Protein AF-A0A2J7QFL9-F1 (afdb_monomer_lite)

Organism: NCBI:txid105785

Radius of gyration: 24.28 Å; chains: 1; bounding box: 60×47×78 Å

InterPro domains:
  IPR052431 SKI2 subfamily ATP-dependent RNA helicases [PTHR44533] (1-251)
  IPR059032 DDX60-like, winged helix domain [PF26076] (1-31)

Foldseek 3Di:
DVLVVVLVQVLCVVLVQADPVRDGDDCVVQCVVCVVQFPLSSLVSLCVVVCVLVVLQDADPVRHGDPVSVLLVLLSCCLRRVFAFDDPVLVVDDDDQFPFWRDAHDPSSVVSLVVVQVVLLVSVLVSLVVLLVVCVVVLPDLQADPPPRDGHDDPDDDDQDPDDDDDPSNVCVVPDDDASFFRPVLVVVVDHSPCQDDPVCHFDGTRPVSDDDSVPRRHRDNPGIGTCLSSRCVVPVDPVCCVPSNVDDDD

pLDDT: mean 80.66, std 9.88, range [53.84, 95.0]

Sequence (251 aa):
MKHFFAFSIQLLMLQGLLDDEGKPQHLAGIITHLHYHEPGNLAFVYLLRSGALRELCTPEKDGTISKATQMNLVLVLSYLFAPLVLHRRAHNVKYNNSKVVLPPLPPKIKKVLEMYNEEVMCIYDIYFKCVAEGIANNLGEDVTLPMSGVRIMPREAFVASTEGPMSLERHLVEGCEPKVICSAFAALSGHSDRGLYSHYNMISNIRHQVFTDVKVVPIVELNKTYNGYAWDFYNHGIVAAIMNDNGLKQG

Structure (mmCIF, N/CA/C/O backbone):
data_AF-A0A2J7QFL9-F1
#
_entry.id   AF-A0A2J7QFL9-F1
#
loop_
_atom_site.group_PDB
_atom_site.id
_atom_site.type_symbol
_atom_site.label_atom_id
_atom_site.label_alt_id
_atom_site.label_comp_id
_atom_site.label_asym_id
_atom_site.label_entity_id
_atom_site.label_seq_id
_atom_site.pdbx_PDB_ins_code
_atom_site.Cartn_x
_atom_site.Cartn_y
_atom_site.Cartn_z
_atom_site.occupancy
_atom_site.B_iso_or_equiv
_atom_site.auth_seq_id
_atom_site.auth_comp_id
_atom_site.auth_asym_id
_atom_site.auth_atom_id
_atom_site.pdbx_PDB_model_num
ATOM 1 N N . MET A 1 1 ? 5.681 -12.140 -16.232 1.00 55.88 1 MET A N 1
ATOM 2 C CA . MET A 1 1 ? 5.763 -13.248 -15.248 1.00 55.88 1 MET A CA 1
ATOM 3 C C . MET A 1 1 ? 7.118 -13.296 -14.541 1.00 55.88 1 MET A C 1
ATOM 5 O O . MET A 1 1 ? 7.134 -13.013 -13.355 1.00 55.88 1 MET A O 1
ATOM 9 N N . LYS A 1 2 ? 8.247 -13.572 -15.224 1.00 67.44 2 LYS A N 1
ATOM 10 C CA . LYS A 1 2 ? 9.575 -13.701 -14.570 1.00 67.44 2 LYS A CA 1
ATOM 11 C C . LYS A 1 2 ? 9.996 -12.474 -13.751 1.00 67.44 2 LYS A C 1
ATOM 13 O O . LYS A 1 2 ? 10.406 -12.621 -12.609 1.00 67.44 2 LYS A O 1
ATOM 18 N N . HIS A 1 3 ? 9.846 -11.274 -14.310 1.00 71.38 3 HIS A N 1
ATOM 19 C CA . HIS A 1 3 ? 10.230 -10.058 -13.599 1.00 71.38 3 HIS A CA 1
ATOM 20 C C . HIS A 1 3 ? 9.330 -9.798 -12.380 1.00 71.38 3 HIS A C 1
ATOM 22 O O . HIS A 1 3 ? 9.833 -9.431 -11.327 1.00 71.38 3 HIS A O 1
ATOM 28 N N . PHE A 1 4 ? 8.007 -9.974 -12.506 1.00 76.44 4 PHE A N 1
ATOM 29 C CA . PHE A 1 4 ? 7.078 -9.727 -11.395 1.00 76.44 4 PHE A CA 1
ATOM 30 C C . PHE A 1 4 ? 7.355 -10.671 -10.218 1.00 76.44 4 PHE A C 1
ATOM 32 O O . PHE A 1 4 ? 7.348 -10.251 -9.071 1.00 76.44 4 PHE A O 1
ATOM 39 N N . PHE A 1 5 ? 7.696 -11.927 -10.509 1.00 82.19 5 PHE A N 1
ATOM 40 C CA . PHE A 1 5 ? 8.135 -12.874 -9.489 1.00 82.19 5 PHE A CA 1
ATOM 41 C C . PHE A 1 5 ? 9.411 -12.411 -8.767 1.00 82.19 5 PHE A C 1
ATOM 43 O O . PHE A 1 5 ? 9.478 -12.489 -7.543 1.00 82.19 5 PHE A O 1
ATOM 50 N N . ALA A 1 6 ? 10.396 -11.878 -9.500 1.00 80.00 6 ALA A N 1
ATOM 51 C CA . ALA A 1 6 ? 11.600 -11.305 -8.896 1.00 80.00 6 ALA A CA 1
ATOM 52 C C . ALA A 1 6 ? 11.272 -10.105 -7.989 1.00 80.00 6 ALA A C 1
ATOM 54 O O . ALA A 1 6 ? 11.801 -10.022 -6.884 1.00 80.00 6 ALA A O 1
ATOM 55 N N . PHE A 1 7 ? 10.342 -9.237 -8.408 1.00 82.62 7 PHE A N 1
ATOM 56 C CA . PHE A 1 7 ? 9.817 -8.156 -7.567 1.00 82.62 7 PHE A CA 1
ATOM 57 C C . PHE A 1 7 ? 9.189 -8.694 -6.277 1.00 82.62 7 PHE A C 1
ATOM 59 O O . PHE A 1 7 ? 9.532 -8.228 -5.193 1.00 82.62 7 PHE A O 1
ATOM 66 N N . SER A 1 8 ? 8.311 -9.695 -6.374 1.00 85.94 8 SER A N 1
ATOM 67 C CA . SER A 1 8 ? 7.669 -10.289 -5.199 1.00 85.94 8 SER A CA 1
ATOM 68 C C . SER A 1 8 ? 8.693 -10.895 -4.237 1.00 85.94 8 SER A C 1
ATOM 70 O O . SER A 1 8 ? 8.598 -10.657 -3.037 1.00 85.94 8 SER A O 1
ATOM 72 N N . ILE A 1 9 ? 9.702 -11.621 -4.738 1.00 87.81 9 ILE A N 1
ATOM 73 C CA . ILE A 1 9 ? 10.784 -12.159 -3.895 1.00 87.81 9 ILE A CA 1
ATOM 74 C C . ILE A 1 9 ? 11.547 -11.026 -3.214 1.00 87.81 9 ILE A C 1
ATOM 76 O O . ILE A 1 9 ? 11.722 -11.056 -1.999 1.00 87.81 9 ILE A O 1
ATOM 80 N N . GLN A 1 10 ? 11.977 -10.019 -3.974 1.00 86.81 10 GLN A N 1
ATOM 81 C CA . GLN A 1 10 ? 12.774 -8.923 -3.434 1.00 86.81 10 GLN A CA 1
ATOM 82 C C . GLN A 1 10 ? 11.999 -8.121 -2.386 1.00 86.81 10 GLN A C 1
ATOM 84 O O . GLN A 1 10 ? 12.560 -7.758 -1.352 1.00 86.81 10 GLN A O 1
ATOM 89 N N . LEU A 1 11 ? 10.698 -7.908 -2.605 1.00 88.12 11 LEU A N 1
ATOM 90 C CA . LEU A 1 11 ? 9.815 -7.316 -1.610 1.00 88.12 11 LEU A CA 1
ATOM 91 C C . LEU A 1 11 ? 9.791 -8.164 -0.334 1.00 88.12 11 LEU A C 1
ATOM 93 O O . LEU A 1 11 ? 10.027 -7.637 0.748 1.00 88.12 11 LEU A O 1
ATOM 97 N N . LEU A 1 12 ? 9.554 -9.472 -0.443 1.00 90.00 12 LEU A N 1
ATOM 98 C CA . LEU A 1 12 ? 9.518 -10.362 0.718 1.00 90.00 12 LEU A CA 1
ATOM 99 C C . LEU A 1 12 ? 10.865 -10.402 1.466 1.00 90.00 12 LEU A C 1
ATOM 101 O O . LEU A 1 12 ? 10.874 -10.379 2.698 1.00 90.00 12 LEU A O 1
ATOM 105 N N . MET A 1 13 ? 11.995 -10.391 0.755 1.00 88.94 13 MET A N 1
ATOM 106 C CA . MET A 1 13 ? 13.336 -10.326 1.354 1.00 88.94 13 MET A CA 1
ATOM 107 C C . MET A 1 13 ? 13.572 -9.006 2.101 1.00 88.94 13 MET A C 1
ATOM 109 O O . MET A 1 13 ? 13.980 -9.016 3.259 1.00 88.94 13 MET A O 1
ATOM 113 N N . LEU A 1 14 ? 13.243 -7.857 1.499 1.00 85.12 14 LEU A N 1
ATOM 114 C CA . LEU A 1 14 ? 13.390 -6.539 2.141 1.00 85.12 14 LEU A CA 1
ATOM 115 C C . LEU A 1 14 ? 12.455 -6.364 3.346 1.00 85.12 14 LEU A C 1
ATOM 117 O O . LEU A 1 14 ? 12.779 -5.701 4.338 1.00 85.12 14 LEU A O 1
ATOM 121 N N . GLN A 1 15 ? 11.302 -7.025 3.306 1.00 85.38 15 GLN A N 1
ATOM 122 C CA . GLN A 1 15 ? 10.385 -7.122 4.436 1.00 85.38 15 GLN A CA 1
ATOM 123 C C . GLN A 1 15 ? 10.872 -8.109 5.521 1.00 85.38 15 GLN A C 1
ATOM 125 O O . GLN A 1 15 ? 10.275 -8.182 6.596 1.00 85.38 15 GLN A O 1
ATOM 130 N N . GLY A 1 16 ? 12.008 -8.789 5.318 1.00 86.50 16 GLY A N 1
ATOM 131 C CA . GLY A 1 16 ? 12.604 -9.731 6.273 1.00 86.50 16 GLY A CA 1
ATOM 132 C C . GLY A 1 16 ? 11.794 -11.018 6.426 1.00 86.50 16 GLY A C 1
ATOM 133 O O . GLY A 1 16 ? 11.795 -11.635 7.490 1.00 86.50 16 GLY A O 1
ATOM 134 N N . LEU A 1 17 ? 11.033 -11.374 5.391 1.00 89.94 17 LEU A N 1
ATOM 135 C CA . LEU A 1 17 ? 10.143 -12.535 5.364 1.00 89.94 17 LEU A CA 1
ATOM 136 C C . LEU A 1 17 ? 10.797 -13.736 4.698 1.00 89.94 17 LEU A C 1
ATOM 138 O O . LEU A 1 17 ? 10.410 -14.867 4.982 1.00 89.94 17 LEU A O 1
ATOM 142 N N . LEU A 1 18 ? 11.772 -13.481 3.830 1.00 92.25 18 LEU A N 1
ATOM 143 C CA . LEU A 1 18 ? 12.639 -14.476 3.218 1.00 92.25 18 LEU A CA 1
ATOM 144 C C . LEU A 1 18 ? 14.090 -14.114 3.523 1.00 92.25 18 LEU A C 1
ATOM 146 O O . LEU A 1 18 ? 14.425 -12.931 3.593 1.00 92.25 18 LEU A O 1
ATOM 150 N N . ASP A 1 19 ? 14.930 -15.127 3.702 1.00 89.69 19 ASP A N 1
ATOM 151 C CA . ASP A 1 19 ? 16.382 -14.952 3.727 1.00 89.69 19 ASP A CA 1
ATOM 152 C C . ASP A 1 19 ? 17.004 -15.013 2.329 1.00 89.69 19 ASP A C 1
ATOM 154 O O . ASP A 1 19 ? 16.313 -15.191 1.324 1.00 89.69 19 ASP A O 1
ATOM 158 N N . ASP A 1 20 ? 18.328 -14.869 2.282 1.00 88.06 20 ASP A N 1
ATOM 159 C CA . ASP A 1 20 ? 19.128 -14.935 1.057 1.00 88.06 20 ASP A CA 1
ATOM 160 C C . ASP A 1 20 ? 19.043 -16.305 0.356 1.00 88.06 20 ASP A C 1
ATOM 162 O O . ASP A 1 20 ? 19.310 -16.405 -0.841 1.00 88.06 20 ASP A O 1
ATOM 166 N N . GLU A 1 21 ? 18.626 -17.356 1.072 1.00 89.00 21 GLU A N 1
ATOM 167 C CA . GLU A 1 21 ? 18.388 -18.701 0.535 1.00 89.00 21 GLU A CA 1
ATOM 168 C C . GLU A 1 21 ? 16.925 -18.911 0.090 1.00 89.00 21 GLU A C 1
ATOM 170 O O . GLU A 1 21 ? 16.579 -19.963 -0.453 1.00 89.00 21 GLU A O 1
ATOM 175 N N . GLY A 1 22 ? 16.051 -17.916 0.287 1.00 84.19 22 GLY A N 1
ATOM 176 C CA . GLY A 1 22 ? 14.627 -17.981 -0.049 1.00 84.19 22 GLY A CA 1
ATOM 177 C C . GLY A 1 22 ? 13.777 -18.760 0.959 1.00 84.19 22 GLY A C 1
ATOM 178 O O . GLY A 1 22 ? 12.660 -19.177 0.636 1.00 84.19 22 GLY A O 1
ATOM 179 N N . LYS A 1 23 ? 14.272 -18.976 2.179 1.00 89.75 23 LYS A N 1
ATOM 180 C CA . LYS A 1 23 ? 13.551 -19.667 3.250 1.00 89.75 23 LYS A CA 1
ATOM 181 C C . LYS A 1 23 ? 12.697 -18.681 4.062 1.00 89.75 23 LYS A C 1
ATOM 183 O O . LYS A 1 23 ? 13.166 -17.597 4.413 1.00 89.75 23 LYS A O 1
ATOM 188 N N . PRO A 1 24 ? 11.447 -19.047 4.408 1.00 90.12 24 PRO A N 1
ATOM 189 C CA . PRO A 1 24 ? 10.568 -18.196 5.201 1.00 90.12 24 PRO A CA 1
ATOM 190 C C . PRO A 1 24 ? 11.110 -17.971 6.615 1.00 90.12 24 PRO A C 1
ATOM 192 O O . PRO A 1 24 ? 11.496 -18.915 7.308 1.00 90.12 24 PRO A O 1
ATOM 195 N N . GLN A 1 25 ? 11.071 -16.717 7.062 1.00 87.06 25 GLN A N 1
ATOM 196 C CA . GLN A 1 25 ? 11.553 -16.288 8.371 1.00 87.06 25 GLN A CA 1
ATOM 197 C C . GLN A 1 25 ? 10.429 -15.771 9.275 1.00 87.06 25 GLN A C 1
ATOM 199 O O . GLN A 1 25 ? 9.505 -15.110 8.811 1.00 87.06 25 GLN A O 1
ATOM 204 N N . HIS A 1 26 ? 10.562 -16.002 10.588 1.00 84.31 26 HIS A N 1
ATOM 205 C CA . HIS A 1 26 ? 9.808 -15.352 11.672 1.00 84.31 26 HIS A CA 1
ATOM 206 C C . HIS A 1 26 ? 8.295 -15.174 11.415 1.00 84.31 26 HIS A C 1
ATOM 208 O O . HIS A 1 26 ? 7.494 -16.049 11.735 1.00 84.31 26 HIS A O 1
ATOM 214 N N . LEU A 1 27 ? 7.904 -14.019 10.860 1.00 87.44 27 LEU A N 1
ATOM 215 C CA . LEU A 1 27 ? 6.522 -13.586 10.640 1.00 87.44 27 LEU A CA 1
ATOM 216 C C . LEU A 1 27 ? 5.935 -14.065 9.301 1.00 87.44 27 LEU A C 1
ATOM 218 O O . LEU A 1 27 ? 4.751 -13.842 9.047 1.00 87.44 27 LEU A O 1
ATOM 222 N N . ALA A 1 28 ? 6.711 -14.764 8.468 1.00 88.50 28 ALA A N 1
ATOM 223 C CA . ALA A 1 28 ? 6.251 -15.328 7.199 1.00 88.50 28 ALA A CA 1
ATOM 224 C C . ALA A 1 28 ? 5.034 -16.252 7.374 1.00 88.50 28 ALA A C 1
ATOM 226 O O . ALA A 1 28 ? 4.125 -16.225 6.550 1.00 88.50 28 ALA A O 1
ATOM 227 N N . GLY A 1 29 ? 4.959 -16.994 8.487 1.00 87.81 29 GLY A N 1
ATOM 228 C CA . GLY A 1 29 ? 3.790 -17.820 8.809 1.00 87.81 29 GLY A CA 1
ATOM 229 C C . GLY A 1 29 ? 2.497 -17.013 8.983 1.00 87.81 29 GLY A C 1
ATOM 230 O O . GLY A 1 29 ? 1.428 -17.458 8.583 1.00 87.81 29 GLY A O 1
ATOM 231 N N . ILE A 1 30 ? 2.569 -15.795 9.528 1.00 87.94 30 ILE A N 1
ATOM 232 C CA . ILE A 1 30 ? 1.383 -14.936 9.689 1.00 87.94 30 ILE A CA 1
ATOM 233 C C . ILE A 1 30 ? 0.862 -14.498 8.318 1.00 87.94 30 ILE A C 1
ATOM 235 O O . ILE A 1 30 ? -0.342 -14.502 8.074 1.00 87.94 30 ILE A O 1
ATOM 239 N N . ILE A 1 31 ? 1.770 -14.149 7.410 1.00 89.38 31 ILE A N 1
ATOM 240 C CA . ILE A 1 31 ? 1.423 -13.654 6.074 1.00 89.38 31 ILE A CA 1
ATOM 241 C C . ILE A 1 31 ? 0.780 -14.751 5.243 1.00 89.38 31 ILE A C 1
ATOM 243 O O . ILE A 1 31 ? -0.237 -14.492 4.602 1.00 89.38 31 ILE A O 1
ATOM 247 N N . THR A 1 32 ? 1.313 -15.974 5.294 1.00 88.50 32 THR A N 1
ATOM 248 C CA . THR A 1 32 ? 0.731 -17.114 4.574 1.00 88.50 32 THR A CA 1
ATOM 249 C C . THR A 1 32 ? -0.668 -17.451 5.091 1.00 88.50 32 THR A C 1
ATOM 251 O O . THR A 1 32 ? -1.574 -17.717 4.297 1.00 88.50 32 THR A O 1
ATOM 254 N N . HIS A 1 33 ? -0.892 -17.364 6.405 1.00 90.06 33 HIS A N 1
ATOM 255 C CA . HIS A 1 33 ? -2.223 -17.545 6.987 1.00 90.06 33 HIS A CA 1
ATOM 256 C C . HIS A 1 33 ? -3.199 -16.412 6.654 1.00 90.06 33 HIS A C 1
ATOM 258 O O . HIS A 1 33 ? -4.397 -16.667 6.592 1.00 90.06 33 HIS A O 1
ATOM 264 N N . LEU A 1 34 ? -2.714 -15.193 6.405 1.00 91.19 34 LEU A N 1
ATOM 265 C CA . LEU A 1 34 ? -3.528 -14.017 6.071 1.00 91.19 34 LEU A CA 1
ATOM 266 C C . LEU A 1 34 ? -3.455 -13.631 4.583 1.00 91.19 34 LEU A C 1
ATOM 268 O O . LEU A 1 34 ? -3.746 -12.489 4.238 1.00 91.19 34 LEU A O 1
ATOM 272 N N . HIS A 1 35 ? -3.077 -14.552 3.690 1.00 88.69 35 HIS A N 1
ATOM 273 C CA . HIS A 1 35 ? -2.865 -14.257 2.263 1.00 88.69 35 HIS A CA 1
ATOM 274 C C . HIS A 1 35 ? -4.107 -13.673 1.562 1.00 88.69 35 HIS A C 1
ATOM 276 O O . HIS A 1 35 ? -3.990 -12.859 0.655 1.00 88.69 35 HIS A O 1
ATOM 282 N N . TYR A 1 36 ? -5.313 -14.038 2.004 1.00 89.50 36 TYR A N 1
ATOM 283 C CA . TYR A 1 36 ? -6.575 -13.531 1.450 1.00 89.50 36 TYR A CA 1
ATOM 284 C C . TYR A 1 36 ? -6.857 -12.061 1.802 1.00 89.50 36 TYR A C 1
ATOM 286 O O . TYR A 1 36 ? -7.797 -11.471 1.274 1.00 89.50 36 TYR A O 1
ATOM 294 N N . HIS A 1 37 ? -6.053 -11.470 2.687 1.00 89.06 37 HIS A N 1
ATOM 295 C CA . HIS A 1 37 ? -6.144 -10.076 3.107 1.00 89.06 37 HIS A CA 1
ATOM 296 C C . HIS A 1 37 ? -5.023 -9.196 2.534 1.00 89.06 37 HIS A C 1
ATOM 298 O O . HIS A 1 37 ? -4.707 -8.150 3.102 1.00 89.06 37 HIS A O 1
ATOM 304 N N . GLU A 1 38 ? -4.400 -9.593 1.427 1.00 86.56 38 GLU A N 1
ATOM 305 C CA . GLU A 1 38 ? -3.470 -8.717 0.712 1.00 86.56 38 GLU A CA 1
ATOM 306 C C . GLU A 1 38 ? -4.168 -7.435 0.213 1.00 86.56 38 GLU A C 1
ATOM 308 O O . GLU A 1 38 ? -5.297 -7.506 -0.282 1.00 86.56 38 GLU A O 1
ATOM 313 N N . PRO A 1 39 ? -3.535 -6.247 0.343 1.00 89.12 39 PRO A N 1
ATOM 314 C CA . PRO A 1 39 ? -2.173 -5.995 0.846 1.00 89.12 39 PRO A CA 1
ATOM 315 C C . PRO A 1 39 ? -2.069 -5.733 2.366 1.00 89.12 39 PRO A C 1
ATOM 317 O O . PRO A 1 39 ? -0.981 -5.467 2.883 1.00 89.12 39 PRO A O 1
ATOM 320 N N . GLY A 1 40 ? -3.181 -5.784 3.104 1.00 91.12 40 GLY A N 1
ATOM 321 C CA . GLY A 1 40 ? -3.240 -5.461 4.534 1.00 91.12 40 GLY A CA 1
ATOM 322 C C . GLY A 1 40 ? -2.376 -6.360 5.423 1.00 91.12 40 GLY A C 1
ATOM 323 O O . GLY A 1 40 ? -1.806 -5.885 6.405 1.00 91.12 40 GLY A O 1
ATOM 324 N N . ASN A 1 41 ? -2.211 -7.635 5.063 1.00 92.38 41 ASN A N 1
ATOM 325 C CA . ASN A 1 41 ? -1.330 -8.585 5.755 1.00 92.38 41 ASN A CA 1
ATOM 326 C C . ASN A 1 41 ? 0.160 -8.168 5.736 1.00 92.38 41 ASN A C 1
ATOM 328 O O . ASN A 1 41 ? 0.835 -8.270 6.763 1.00 92.38 41 ASN A O 1
ATOM 332 N N . LEU A 1 42 ? 0.669 -7.668 4.605 1.00 92.44 42 LEU A N 1
ATOM 333 C CA . LEU A 1 42 ? 2.058 -7.222 4.448 1.00 92.44 42 LEU A CA 1
ATOM 334 C C . LEU A 1 42 ? 2.312 -5.955 5.266 1.00 92.44 42 LEU A C 1
ATOM 336 O O . LEU A 1 42 ? 3.262 -5.890 6.050 1.00 92.44 42 LEU A O 1
ATOM 340 N N . ALA A 1 43 ? 1.404 -4.984 5.159 1.00 93.38 43 ALA A N 1
ATOM 341 C CA . ALA A 1 43 ? 1.447 -3.766 5.958 1.00 93.38 43 ALA A CA 1
ATOM 342 C C . ALA A 1 43 ? 1.338 -4.055 7.466 1.00 93.38 43 ALA A C 1
ATOM 344 O O . ALA A 1 43 ? 2.027 -3.431 8.274 1.00 93.38 43 ALA A O 1
ATOM 345 N N . PHE A 1 44 ? 0.526 -5.040 7.861 1.00 93.56 44 PHE A N 1
ATOM 346 C CA . PHE A 1 44 ? 0.417 -5.475 9.252 1.00 93.56 44 PHE A CA 1
ATOM 347 C C . PHE A 1 44 ? 1.747 -6.009 9.795 1.00 93.56 44 PHE A C 1
ATOM 349 O O . PHE A 1 44 ? 2.167 -5.626 10.889 1.00 93.56 44 PHE A O 1
ATOM 356 N N . VAL A 1 45 ? 2.454 -6.840 9.027 1.00 92.56 45 VAL A N 1
ATOM 357 C CA . VAL A 1 45 ? 3.770 -7.339 9.447 1.00 92.56 45 VAL A CA 1
ATOM 358 C C . VAL A 1 45 ? 4.813 -6.227 9.506 1.00 92.56 45 VAL A C 1
ATOM 360 O O . VAL A 1 45 ? 5.594 -6.184 10.460 1.00 92.56 45 VAL A O 1
ATOM 363 N N . TYR A 1 46 ? 4.777 -5.268 8.582 1.00 93.19 46 TYR A N 1
ATOM 364 C CA . TYR A 1 46 ? 5.638 -4.089 8.667 1.00 93.19 46 TYR A CA 1
ATOM 365 C C . TYR A 1 46 ? 5.378 -3.269 9.947 1.00 93.19 46 TYR A C 1
ATOM 367 O O . TYR A 1 46 ? 6.314 -2.865 10.645 1.00 93.19 46 TYR A O 1
ATOM 375 N N . LEU A 1 47 ? 4.110 -3.092 10.334 1.00 93.69 47 LEU A N 1
ATOM 376 C CA . LEU A 1 47 ? 3.737 -2.440 11.596 1.00 93.69 47 LEU A CA 1
ATOM 377 C C . LEU A 1 47 ? 4.208 -3.209 12.841 1.00 93.69 47 LEU A C 1
ATOM 379 O O . LEU A 1 47 ? 4.590 -2.591 13.837 1.00 93.69 47 LEU A O 1
ATOM 383 N N . LEU A 1 48 ? 4.198 -4.544 12.801 1.00 91.88 48 LEU A N 1
ATOM 384 C CA . LEU A 1 48 ? 4.742 -5.372 13.882 1.00 91.88 48 LEU A CA 1
ATOM 385 C C . LEU A 1 48 ? 6.265 -5.231 13.981 1.00 91.88 48 LEU A C 1
ATOM 387 O O . LEU A 1 48 ? 6.793 -5.036 15.078 1.00 91.88 48 LEU A O 1
ATOM 391 N N . ARG A 1 49 ? 6.963 -5.285 12.840 1.00 90.69 49 ARG A N 1
ATOM 392 C CA . ARG A 1 49 ? 8.429 -5.193 12.755 1.00 90.69 49 ARG A CA 1
ATOM 393 C C . ARG A 1 49 ? 8.952 -3.825 13.186 1.00 90.69 49 ARG A C 1
ATOM 395 O O . ARG A 1 49 ? 9.938 -3.754 13.910 1.00 90.69 49 ARG A O 1
ATOM 402 N N . SER A 1 50 ? 8.268 -2.751 12.796 1.00 91.38 50 SER A N 1
ATOM 403 C CA . SER A 1 50 ? 8.601 -1.378 13.210 1.00 91.38 50 SER A CA 1
ATOM 404 C C . SER A 1 50 ? 8.369 -1.110 14.704 1.00 91.38 50 SER A C 1
ATOM 406 O O . SER A 1 50 ? 8.803 -0.083 15.217 1.00 91.38 50 SER A O 1
ATOM 408 N N . GLY A 1 51 ? 7.663 -2.001 15.413 1.00 91.56 51 GLY A N 1
ATOM 409 C CA . GLY A 1 51 ? 7.290 -1.809 16.814 1.00 91.56 51 GLY A CA 1
ATOM 410 C C . GLY A 1 51 ? 6.139 -0.822 17.027 1.00 91.56 51 GLY A C 1
ATOM 411 O O . GLY A 1 51 ? 5.702 -0.651 18.165 1.00 91.56 51 GLY A O 1
ATOM 412 N N . ALA A 1 52 ? 5.584 -0.230 15.966 1.00 92.75 52 ALA A N 1
ATOM 413 C CA . ALA A 1 52 ? 4.541 0.788 16.071 1.00 92.75 52 ALA A CA 1
ATOM 414 C C . ALA A 1 52 ? 3.272 0.264 16.767 1.00 92.75 52 ALA A C 1
ATOM 416 O O . ALA A 1 52 ? 2.658 0.969 17.570 1.00 92.75 52 ALA A O 1
ATOM 417 N N . LEU A 1 53 ? 2.908 -1.003 16.526 1.00 90.31 53 LEU A N 1
ATOM 418 C CA . LEU A 1 53 ? 1.796 -1.653 17.232 1.00 90.31 53 LEU A CA 1
ATOM 419 C C . LEU A 1 53 ? 2.092 -1.894 18.715 1.00 90.31 53 LEU A C 1
ATOM 421 O O . LEU A 1 53 ? 1.191 -1.771 19.542 1.00 90.31 53 LEU A O 1
ATOM 425 N N . ARG A 1 54 ? 3.345 -2.201 19.069 1.00 90.75 54 ARG A N 1
ATOM 426 C CA . ARG A 1 54 ? 3.754 -2.400 20.468 1.00 90.75 54 ARG A CA 1
ATOM 427 C C . ARG A 1 54 ? 3.639 -1.103 21.255 1.00 90.75 54 ARG A C 1
ATOM 429 O O . ARG A 1 54 ? 3.109 -1.105 22.356 1.00 90.75 54 ARG A O 1
ATOM 436 N N . GLU A 1 55 ? 4.098 -0.007 20.668 1.00 89.44 55 GLU A N 1
ATOM 437 C CA . GLU A 1 55 ? 3.998 1.319 21.275 1.00 89.44 55 GLU A CA 1
ATOM 438 C C . GLU A 1 55 ? 2.544 1.792 21.377 1.00 89.44 55 GLU A C 1
ATOM 440 O O . GLU A 1 55 ? 2.166 2.412 22.371 1.00 89.44 55 GLU A O 1
ATOM 445 N N . LEU A 1 56 ? 1.707 1.466 20.386 1.00 88.06 56 LEU A N 1
ATOM 446 C CA . LEU A 1 56 ? 0.271 1.733 20.466 1.00 88.06 56 LEU A CA 1
ATOM 447 C C . LEU A 1 56 ? -0.361 0.985 21.647 1.00 88.06 56 LEU A C 1
ATOM 449 O O . LEU A 1 56 ? -1.199 1.546 22.343 1.00 88.06 56 LEU A O 1
ATOM 453 N N . CYS A 1 57 ? 0.075 -0.252 21.893 1.00 87.31 57 CYS A N 1
ATOM 454 C CA . CYS A 1 57 ? -0.437 -1.130 22.946 1.00 87.31 57 CYS A CA 1
ATOM 455 C C . CYS A 1 57 ? 0.301 -0.988 24.287 1.00 87.31 57 CYS A C 1
ATOM 457 O O . CYS A 1 57 ? 0.329 -1.942 25.066 1.00 87.31 57 CYS A O 1
ATOM 459 N N . THR A 1 58 ? 0.907 0.169 24.571 1.00 85.06 58 THR A N 1
ATOM 460 C CA . THR A 1 58 ? 1.612 0.374 25.844 1.00 85.06 58 THR A CA 1
ATOM 461 C C . THR A 1 58 ? 0.618 0.255 27.010 1.00 85.06 58 THR A C 1
ATOM 463 O O . THR A 1 58 ? -0.399 0.957 26.999 1.00 85.06 58 THR A O 1
ATOM 466 N N . PRO A 1 59 ? 0.867 -0.631 27.994 1.00 82.50 59 PRO A N 1
ATOM 467 C CA . PRO A 1 59 ? -0.034 -0.805 29.124 1.00 82.50 59 PRO A CA 1
ATOM 468 C C . PRO A 1 59 ? -0.041 0.442 30.011 1.00 82.50 59 PRO A C 1
ATOM 470 O O . PRO A 1 59 ? 0.956 1.163 30.112 1.00 82.50 59 PRO A O 1
ATOM 473 N N . GLU A 1 60 ? -1.169 0.688 30.673 1.00 80.50 60 GLU A N 1
ATOM 474 C CA . GLU A 1 60 ? -1.237 1.699 31.725 1.00 80.50 60 GLU A CA 1
ATOM 475 C C . GLU A 1 60 ? -0.417 1.255 32.953 1.00 80.50 60 GLU A C 1
ATOM 477 O O . GLU A 1 60 ? 0.071 0.124 33.026 1.00 80.50 60 GLU A O 1
ATOM 482 N N . LYS A 1 61 ? -0.248 2.149 33.939 1.00 76.56 61 LYS A N 1
ATOM 483 C CA . LYS A 1 61 ? 0.561 1.885 35.148 1.00 76.56 61 LYS A CA 1
ATOM 484 C C . LYS A 1 61 ? 0.120 0.628 35.909 1.00 76.56 61 LYS A C 1
ATOM 486 O O . LYS A 1 61 ? 0.953 -0.010 36.544 1.00 76.56 61 LYS A O 1
ATOM 491 N N . ASP A 1 62 ? -1.150 0.259 35.776 1.00 79.19 62 ASP A N 1
ATOM 492 C CA . ASP A 1 62 ? -1.764 -0.889 36.443 1.00 79.19 62 ASP A CA 1
ATOM 493 C C . ASP A 1 62 ? -1.668 -2.187 35.611 1.00 79.19 62 ASP A C 1
ATOM 495 O O . ASP A 1 62 ? -2.246 -3.210 35.970 1.00 79.19 62 ASP A O 1
ATOM 499 N N . GLY A 1 63 ? -0.958 -2.163 34.475 1.00 78.19 63 GLY A N 1
ATOM 500 C CA . GLY A 1 63 ? -0.798 -3.309 33.572 1.00 78.19 63 GLY A CA 1
ATOM 501 C C . GLY A 1 63 ? -2.006 -3.584 32.669 1.00 78.19 63 GLY A C 1
ATOM 502 O O . GLY A 1 63 ? -1.971 -4.513 31.861 1.00 78.19 63 GLY A O 1
ATOM 503 N N . THR A 1 64 ? -3.071 -2.787 32.773 1.00 82.19 64 THR A N 1
ATOM 504 C CA . THR A 1 64 ? -4.290 -2.915 31.968 1.00 82.19 64 THR A CA 1
ATOM 505 C C . THR A 1 64 ? -4.183 -2.153 30.645 1.00 82.19 64 THR A C 1
ATOM 507 O O . THR A 1 64 ? -3.468 -1.157 30.513 1.00 82.19 64 THR A O 1
ATOM 510 N N . ILE A 1 65 ? -4.901 -2.637 29.628 1.00 83.12 65 ILE A N 1
ATOM 511 C CA . ILE A 1 65 ? -5.014 -1.959 28.333 1.00 83.12 65 ILE A CA 1
ATOM 512 C C . ILE A 1 65 ? -6.242 -1.052 28.371 1.00 83.12 65 ILE A C 1
ATOM 514 O O . ILE A 1 65 ? -7.368 -1.527 28.525 1.00 83.12 65 ILE A O 1
ATOM 518 N N . SER A 1 66 ? -6.021 0.246 28.172 1.00 88.12 66 SER A N 1
ATOM 519 C CA . SER A 1 66 ? -7.082 1.248 28.104 1.00 88.12 66 SER A CA 1
ATOM 520 C C . SER A 1 66 ? -8.124 0.927 27.032 1.00 88.12 66 SER A C 1
ATOM 522 O O . SER A 1 66 ? -7.782 0.482 25.930 1.00 88.12 66 SER A O 1
ATOM 524 N N . LYS A 1 67 ? -9.396 1.271 27.277 1.00 86.75 67 LYS A N 1
ATOM 525 C CA . LYS A 1 67 ? -10.446 1.188 26.244 1.00 86.75 67 LYS A CA 1
ATOM 526 C C . LYS A 1 67 ? -10.076 2.020 25.008 1.00 86.75 67 LYS A C 1
ATOM 528 O O . LYS A 1 67 ? -10.326 1.595 23.885 1.00 86.75 67 LYS A O 1
ATOM 533 N N . ALA A 1 68 ? -9.426 3.171 25.197 1.00 87.06 68 ALA A N 1
ATOM 534 C CA . ALA A 1 68 ? -8.939 4.000 24.093 1.00 87.06 68 ALA A CA 1
ATOM 535 C C . ALA A 1 68 ? -7.892 3.267 23.234 1.00 87.06 68 ALA A C 1
ATOM 537 O O . ALA A 1 68 ? -7.945 3.318 22.007 1.00 87.06 68 ALA A O 1
ATOM 538 N N . THR A 1 69 ? -6.983 2.528 23.872 1.00 89.31 69 THR A N 1
ATOM 539 C CA . THR A 1 69 ? -5.965 1.717 23.196 1.00 89.31 69 THR A CA 1
ATOM 540 C C . THR A 1 69 ? -6.588 0.579 22.394 1.00 89.31 69 THR A C 1
ATOM 542 O O . THR A 1 69 ? -6.229 0.387 21.234 1.00 89.31 69 THR A O 1
ATOM 545 N N . GLN A 1 70 ? -7.576 -0.120 22.958 1.00 89.69 70 GLN A N 1
ATOM 546 C CA . GLN A 1 70 ? -8.328 -1.152 22.232 1.00 89.69 70 GLN A CA 1
ATOM 547 C C . GLN A 1 70 ? -9.043 -0.572 21.005 1.00 89.69 70 GLN A C 1
ATOM 549 O O . GLN A 1 70 ? -8.943 -1.123 19.912 1.00 89.69 70 GLN A O 1
ATOM 554 N N . MET A 1 71 ? -9.705 0.578 21.162 1.00 90.94 71 MET A N 1
ATOM 555 C CA . MET A 1 71 ? -10.378 1.268 20.058 1.00 90.94 71 MET A CA 1
ATOM 556 C C . MET A 1 71 ? -9.404 1.692 18.954 1.00 90.94 71 MET A C 1
ATOM 558 O O . MET A 1 71 ? -9.734 1.576 17.775 1.00 90.94 71 MET A O 1
ATOM 562 N N . ASN A 1 72 ? -8.204 2.155 19.314 1.00 91.81 72 ASN A N 1
ATOM 563 C CA . ASN A 1 72 ? -7.158 2.485 18.347 1.00 91.81 72 ASN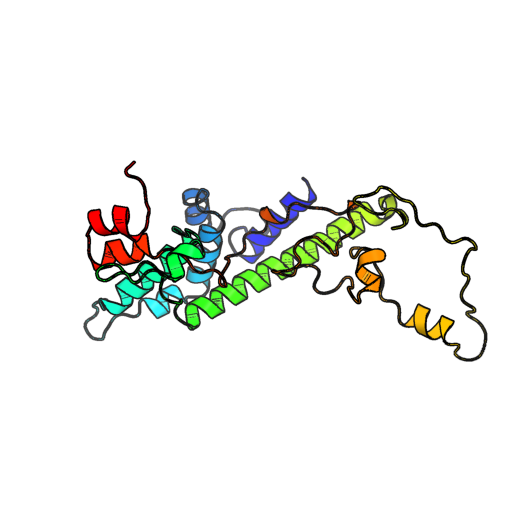 A CA 1
ATOM 564 C C . ASN A 1 72 ? -6.608 1.237 17.647 1.00 91.81 72 ASN A C 1
ATOM 566 O O . ASN A 1 72 ? -6.329 1.285 16.454 1.00 91.81 72 ASN A O 1
ATOM 570 N N . LEU A 1 73 ? -6.477 0.113 18.353 1.00 92.75 73 LEU A N 1
ATOM 571 C CA . LEU A 1 73 ? -6.052 -1.147 17.745 1.00 92.75 73 LEU A CA 1
ATOM 572 C C . LEU A 1 73 ? -7.078 -1.630 16.713 1.00 92.75 73 LEU A C 1
ATOM 574 O O . LEU A 1 73 ? -6.717 -1.918 15.574 1.00 92.75 73 LEU A O 1
ATOM 578 N N . VAL A 1 74 ? -8.362 -1.646 17.080 1.00 93.25 74 VAL A N 1
ATOM 579 C CA . VAL A 1 74 ? -9.456 -2.006 16.163 1.00 93.25 74 VAL A CA 1
ATOM 580 C C . VAL A 1 74 ? -9.526 -1.037 14.987 1.00 93.25 74 VAL A C 1
ATOM 582 O O . VAL A 1 74 ? -9.794 -1.462 13.865 1.00 93.25 74 VAL A O 1
ATOM 585 N N . LEU A 1 75 ? -9.234 0.248 15.208 1.00 93.69 75 LEU A N 1
ATOM 586 C CA . LEU A 1 75 ? -9.146 1.236 14.138 1.00 93.69 75 LEU A CA 1
ATOM 587 C C . LEU A 1 75 ? -8.078 0.842 13.114 1.00 93.69 75 LEU A C 1
ATOM 589 O O . LEU A 1 75 ? -8.383 0.747 11.929 1.00 93.69 75 LEU A O 1
ATOM 593 N N . VAL A 1 76 ? -6.856 0.544 13.565 1.00 94.00 76 VAL A N 1
ATOM 594 C CA . VAL A 1 76 ? -5.762 0.108 12.680 1.00 94.00 76 VAL A CA 1
ATOM 595 C C . VAL A 1 76 ? -6.130 -1.175 11.935 1.00 94.00 76 VAL A C 1
ATOM 597 O O . VAL A 1 76 ? -5.964 -1.240 10.720 1.00 94.00 76 VAL A O 1
ATOM 600 N N . LEU A 1 77 ? -6.689 -2.170 12.627 1.00 93.62 77 LEU A N 1
ATOM 601 C CA . LEU A 1 77 ? -7.131 -3.415 11.992 1.00 93.62 77 LEU A CA 1
ATOM 602 C C . LEU A 1 77 ? -8.245 -3.178 10.964 1.00 93.62 77 LEU A C 1
ATOM 604 O O . LEU A 1 77 ? -8.251 -3.822 9.919 1.00 93.62 77 LEU A O 1
ATOM 608 N N . SER A 1 78 ? -9.143 -2.223 11.215 1.00 92.69 78 SER A N 1
ATOM 609 C CA . SER A 1 78 ? -10.213 -1.874 10.275 1.00 92.69 78 SER A CA 1
ATOM 610 C C . SER A 1 78 ? -9.655 -1.290 8.975 1.00 92.69 78 SER A C 1
ATOM 612 O O . SER A 1 78 ? -10.132 -1.635 7.899 1.00 92.69 78 SER A O 1
ATOM 614 N N . TYR A 1 79 ? -8.604 -0.468 9.059 1.00 92.25 79 TYR A N 1
ATOM 615 C CA . TYR A 1 79 ? -7.913 0.062 7.878 1.00 92.25 79 TYR A CA 1
ATOM 616 C C . TYR A 1 79 ? -7.207 -1.018 7.048 1.00 92.25 79 TYR A C 1
ATOM 618 O O . TYR A 1 79 ? -7.114 -0.875 5.832 1.00 92.25 79 TYR A O 1
ATOM 626 N N . LEU A 1 80 ? -6.696 -2.076 7.685 1.00 92.38 80 LEU A N 1
ATOM 627 C CA . LEU A 1 80 ? -5.911 -3.114 7.007 1.00 92.38 80 LEU A CA 1
ATOM 628 C C . LEU A 1 80 ? -6.772 -4.265 6.478 1.00 92.38 80 LEU A C 1
ATOM 630 O O . LEU A 1 80 ? -6.549 -4.734 5.367 1.00 92.38 80 LEU A O 1
ATOM 634 N N . PHE A 1 81 ? -7.746 -4.720 7.266 1.00 92.12 81 PHE A N 1
ATOM 635 C CA . PHE A 1 81 ? -8.486 -5.962 7.011 1.00 92.12 81 PHE A CA 1
ATOM 636 C C . PHE A 1 81 ? -9.956 -5.745 6.647 1.00 92.12 81 PHE A C 1
ATOM 638 O O . PHE A 1 81 ? -10.576 -6.628 6.059 1.00 92.12 81 PHE A O 1
ATOM 645 N N . ALA A 1 82 ? -10.510 -4.574 6.965 1.00 88.25 82 ALA A N 1
ATOM 646 C CA . ALA A 1 82 ? -11.890 -4.203 6.664 1.00 88.25 82 ALA A CA 1
ATOM 647 C C . ALA A 1 82 ? -12.022 -2.943 5.771 1.00 88.25 82 ALA A C 1
ATOM 649 O O . ALA A 1 82 ? -12.934 -2.140 6.000 1.00 88.25 82 ALA A O 1
ATOM 650 N N . PRO A 1 83 ? -11.154 -2.712 4.757 1.00 86.00 83 PRO A N 1
ATOM 651 C CA . PRO A 1 83 ? -11.256 -1.517 3.932 1.00 86.00 83 PRO A CA 1
ATOM 652 C C . PRO A 1 83 ? -12.493 -1.593 3.029 1.00 86.00 83 PRO A C 1
ATOM 654 O O . PRO A 1 83 ? -12.511 -2.278 2.008 1.00 86.00 83 PRO A O 1
ATOM 657 N N . LEU A 1 84 ? -13.535 -0.842 3.378 1.00 87.25 84 LEU A N 1
ATOM 658 C CA . LEU A 1 84 ? -14.710 -0.651 2.532 1.00 87.25 84 LEU A CA 1
ATOM 659 C C . LEU A 1 84 ? -14.815 0.823 2.151 1.00 87.25 84 LEU A C 1
ATOM 661 O O . LEU A 1 84 ? -15.104 1.665 2.996 1.00 87.25 84 LEU A O 1
ATOM 665 N N . VAL A 1 85 ? -14.545 1.155 0.888 1.00 85.62 85 VAL A N 1
ATOM 666 C CA . VAL A 1 85 ? -14.567 2.550 0.426 1.00 85.62 85 VAL A CA 1
ATOM 667 C C . VAL A 1 85 ? -15.978 3.114 0.548 1.00 85.62 85 VAL A C 1
ATOM 669 O O . VAL A 1 85 ? -16.945 2.555 0.026 1.00 85.62 85 VAL A O 1
ATOM 672 N N . LEU A 1 86 ? -16.089 4.255 1.220 1.00 83.69 86 LEU A N 1
ATOM 673 C CA . LEU A 1 86 ? -17.363 4.915 1.429 1.00 83.69 86 LEU A CA 1
ATOM 674 C C . LEU A 1 86 ? -17.737 5.732 0.188 1.00 83.69 86 LEU A C 1
ATOM 676 O O . LEU A 1 86 ? -16.990 6.597 -0.275 1.00 83.69 86 LEU A O 1
ATOM 680 N N . HIS A 1 87 ? -18.913 5.455 -0.375 1.00 78.12 87 HIS A N 1
ATOM 681 C CA . HIS A 1 87 ? -19.378 6.155 -1.567 1.00 78.12 87 HIS A CA 1
ATOM 682 C C . HIS A 1 87 ? -19.663 7.634 -1.259 1.00 78.12 87 HIS A C 1
ATOM 684 O O . HIS A 1 87 ? -20.268 7.957 -0.239 1.00 78.12 87 HIS A O 1
ATOM 690 N N . ARG A 1 88 ? -19.326 8.548 -2.182 1.00 73.00 88 ARG A N 1
ATOM 691 C CA . ARG A 1 88 ? -19.439 10.013 -1.991 1.00 73.00 88 ARG A CA 1
ATOM 692 C C . ARG A 1 88 ? -20.822 10.489 -1.519 1.00 73.00 88 ARG A C 1
ATOM 694 O O . ARG A 1 88 ? -20.923 11.491 -0.828 1.00 73.00 88 ARG A O 1
ATOM 701 N N . ARG A 1 89 ? -21.891 9.765 -1.867 1.00 69.69 89 ARG A N 1
ATOM 702 C CA . ARG A 1 89 ? -23.267 10.067 -1.422 1.00 69.69 89 ARG A CA 1
ATOM 703 C C . ARG A 1 89 ? -23.482 9.867 0.082 1.00 69.69 89 ARG A C 1
ATOM 705 O O . ARG A 1 89 ? -24.248 10.618 0.670 1.00 69.69 89 ARG A O 1
ATOM 712 N N . ALA A 1 90 ? -22.799 8.902 0.694 1.00 71.00 90 ALA A N 1
ATOM 713 C CA . ALA A 1 90 ? -22.940 8.597 2.116 1.00 71.00 90 ALA A CA 1
ATOM 714 C C . ALA A 1 90 ? -22.256 9.639 3.023 1.00 71.00 90 ALA A C 1
ATOM 716 O O . ALA A 1 90 ? -22.577 9.697 4.204 1.00 71.00 90 ALA A O 1
ATOM 717 N N . HIS A 1 91 ? -21.383 10.499 2.476 1.00 67.38 91 HIS A N 1
ATOM 718 C CA . HIS A 1 91 ? -20.754 11.613 3.208 1.00 67.38 91 HIS A CA 1
ATOM 719 C C . HIS A 1 91 ? -21.732 12.719 3.608 1.00 67.38 91 HIS A C 1
ATOM 721 O O . HIS A 1 91 ? -21.522 13.396 4.608 1.00 67.38 91 HIS A O 1
ATOM 727 N N . ASN A 1 92 ? -22.799 12.916 2.832 1.00 63.84 92 ASN A N 1
ATOM 728 C CA . ASN A 1 92 ? -23.733 14.027 3.036 1.00 63.84 92 ASN A CA 1
ATOM 729 C C . ASN A 1 92 ? -24.899 13.671 3.970 1.00 63.84 92 ASN A C 1
ATOM 731 O O . ASN A 1 92 ? -25.792 14.490 4.185 1.00 63.84 92 ASN A O 1
ATOM 735 N N . VAL A 1 93 ? -24.916 12.448 4.501 1.00 71.75 93 VAL A N 1
ATOM 736 C CA . VAL A 1 93 ? -25.977 11.950 5.374 1.00 71.75 93 VAL A CA 1
ATOM 737 C C . VAL A 1 93 ? -25.533 12.117 6.824 1.00 71.75 93 VAL A C 1
ATOM 739 O O . VAL A 1 93 ? -24.437 11.708 7.200 1.00 71.75 93 VAL A O 1
ATOM 742 N N . LYS A 1 94 ? -26.381 12.738 7.651 1.00 66.88 94 LYS A N 1
ATOM 743 C CA . LYS A 1 94 ? -26.171 12.780 9.101 1.00 66.88 94 LYS A CA 1
ATOM 744 C C . LYS A 1 94 ? -26.687 11.485 9.712 1.00 66.88 94 LYS A C 1
ATOM 746 O O . LYS A 1 94 ? -27.879 11.203 9.626 1.00 66.88 94 LYS A O 1
ATOM 751 N N . TYR A 1 95 ? -25.797 10.745 10.358 1.00 68.62 95 TYR A N 1
ATOM 752 C CA . TYR A 1 95 ? -26.136 9.554 11.128 1.00 68.62 95 TYR A CA 1
ATOM 753 C C . TYR A 1 95 ? -26.152 9.920 12.613 1.00 68.62 95 TYR A C 1
ATOM 755 O O . TYR A 1 95 ? -25.216 10.546 13.107 1.00 68.62 95 TYR A O 1
ATOM 763 N N . ASN A 1 96 ? -27.231 9.571 13.315 1.00 64.12 96 ASN A N 1
ATOM 764 C CA . ASN A 1 96 ? -27.404 9.937 14.725 1.00 64.12 96 ASN A CA 1
ATOM 765 C C . ASN A 1 96 ? -26.772 8.913 15.679 1.00 64.12 96 ASN A C 1
ATOM 767 O O . ASN A 1 96 ? -26.297 9.296 16.743 1.00 64.12 96 ASN A O 1
ATOM 771 N N . ASN A 1 97 ? -26.750 7.633 15.291 1.00 63.69 97 ASN A N 1
ATOM 772 C CA . ASN A 1 97 ? -26.372 6.532 16.182 1.00 63.69 97 ASN A CA 1
ATOM 773 C C . ASN A 1 97 ? -25.120 5.762 15.736 1.00 63.69 97 ASN A C 1
ATOM 775 O O . ASN A 1 97 ? -24.521 5.084 16.564 1.00 63.69 97 ASN A O 1
ATOM 779 N N . SER A 1 98 ? -24.703 5.888 14.473 1.00 67.56 98 SER A N 1
ATOM 780 C CA . SER A 1 98 ? -23.545 5.176 13.924 1.00 67.56 98 SER A CA 1
ATOM 781 C C . SER A 1 98 ? -22.446 6.110 13.453 1.00 67.56 98 SER A C 1
ATOM 783 O O . SER A 1 98 ? -22.691 7.144 12.824 1.00 67.56 98 SER A O 1
ATOM 785 N N . LYS A 1 99 ? -21.201 5.701 13.697 1.00 75.31 99 LYS A N 1
ATOM 786 C CA . LYS A 1 99 ? -20.023 6.345 13.110 1.00 75.31 99 LYS A CA 1
ATOM 787 C C . LYS A 1 99 ? -19.684 5.659 11.790 1.00 75.31 99 LYS A C 1
ATOM 789 O O . LYS A 1 99 ? -18.827 4.785 11.726 1.00 75.31 99 LYS A O 1
ATOM 794 N N . VAL A 1 100 ? -20.379 6.090 10.737 1.00 81.00 100 VAL A N 1
ATOM 795 C CA . VAL A 1 100 ? -20.268 5.502 9.391 1.00 81.00 100 VAL A CA 1
ATOM 796 C C . VAL A 1 100 ? -18.933 5.818 8.720 1.00 81.00 100 VAL A C 1
ATOM 798 O O . VAL A 1 100 ? -18.427 5.025 7.933 1.00 81.00 100 VAL A O 1
ATOM 801 N N . VAL A 1 101 ? -18.320 6.957 9.047 1.00 86.44 101 VAL A N 1
ATOM 802 C CA . VAL A 1 101 ? -16.988 7.315 8.546 1.00 86.44 101 VAL A CA 1
ATOM 803 C C . VAL A 1 101 ? -15.933 6.820 9.526 1.00 86.44 101 VAL A C 1
ATOM 805 O O . VAL A 1 101 ? -15.955 7.184 10.704 1.00 86.44 101 VAL A O 1
ATOM 808 N N . LEU A 1 102 ? -14.997 6.014 9.024 1.00 87.75 102 LEU A N 1
ATOM 809 C CA . LEU A 1 102 ? -13.872 5.519 9.805 1.00 87.75 102 LEU A CA 1
ATOM 810 C C . LEU A 1 102 ? -13.000 6.706 10.276 1.00 87.75 102 LEU A C 1
ATOM 812 O O . LEU A 1 102 ? -12.610 7.535 9.446 1.00 87.75 102 LEU A O 1
ATOM 816 N N . PRO A 1 103 ? -12.703 6.823 11.586 1.00 89.62 103 PRO A N 1
ATOM 817 C CA . PRO A 1 103 ? -11.838 7.878 12.114 1.00 89.62 103 PRO A CA 1
ATOM 818 C C . PRO A 1 103 ? -10.432 7.848 11.497 1.00 89.62 103 PRO A C 1
ATOM 820 O O . PRO A 1 103 ? -9.975 6.780 11.111 1.00 89.62 103 PRO A O 1
ATOM 823 N N . PRO A 1 104 ? -9.697 8.972 11.449 1.00 91.19 104 PRO A N 1
ATOM 824 C CA . PRO A 1 104 ? -8.336 8.979 10.922 1.00 91.19 104 PRO A CA 1
ATOM 825 C C . PRO A 1 104 ? -7.386 8.127 11.778 1.00 91.19 104 PRO A C 1
ATOM 827 O O . PRO A 1 104 ? -7.486 8.107 13.005 1.00 91.19 104 PRO A O 1
ATOM 830 N N . LEU A 1 105 ? -6.422 7.471 11.125 1.00 92.00 105 LEU A N 1
ATOM 831 C CA . LEU A 1 105 ? -5.374 6.695 11.793 1.00 92.00 105 LEU A CA 1
ATOM 832 C C . LEU A 1 105 ? -4.564 7.538 12.794 1.00 92.00 105 LEU A C 1
ATOM 834 O O . LEU A 1 105 ? -4.294 8.715 12.528 1.00 92.00 105 LEU A O 1
ATOM 838 N N . PRO A 1 106 ? -4.070 6.927 13.890 1.00 93.06 106 PRO A N 1
ATOM 839 C CA . PRO A 1 106 ? -3.093 7.564 14.762 1.00 93.06 106 PRO A CA 1
ATOM 840 C C . PRO A 1 106 ? -1.885 8.065 13.949 1.00 93.06 106 PRO A C 1
ATOM 842 O O . PRO A 1 106 ? -1.356 7.298 13.137 1.00 93.06 106 PRO A O 1
ATOM 845 N N . PRO A 1 107 ? -1.392 9.301 14.172 1.00 92.38 107 PRO A N 1
ATOM 846 C CA . PRO A 1 107 ? -0.360 9.915 13.330 1.00 92.38 107 PRO A CA 1
ATOM 847 C C . PRO A 1 107 ? 0.899 9.059 13.165 1.00 92.38 107 PRO A C 1
ATOM 849 O O . PRO A 1 107 ? 1.465 8.981 12.079 1.00 92.38 107 PRO A O 1
ATOM 852 N N . LYS A 1 108 ? 1.310 8.368 14.235 1.00 92.75 108 LYS A N 1
ATOM 853 C CA . LYS A 1 108 ? 2.482 7.487 14.222 1.00 92.75 108 LYS A CA 1
ATOM 854 C C . LYS A 1 108 ? 2.277 6.262 13.329 1.00 92.75 108 LYS A C 1
ATOM 856 O O . LYS A 1 108 ? 3.151 5.947 12.534 1.00 92.75 108 LYS A O 1
ATOM 861 N N . ILE A 1 109 ? 1.111 5.618 13.415 1.00 94.44 109 ILE A N 1
ATOM 862 C CA . ILE A 1 109 ? 0.763 4.469 12.565 1.00 94.44 109 ILE A CA 1
ATOM 863 C C . ILE A 1 109 ? 0.655 4.908 11.108 1.00 94.44 109 ILE A C 1
ATOM 865 O O . ILE A 1 109 ? 1.209 4.251 10.233 1.00 94.44 109 ILE A O 1
ATOM 869 N N . LYS A 1 110 ? -0.005 6.044 10.856 1.00 94.31 110 LYS A N 1
ATOM 870 C CA . LYS A 1 110 ? -0.123 6.611 9.511 1.00 94.31 110 LYS A CA 1
ATOM 871 C C . LYS A 1 110 ? 1.254 6.832 8.881 1.00 94.31 110 LYS A C 1
ATOM 873 O O . LYS A 1 110 ? 1.479 6.353 7.779 1.00 94.31 110 LYS A O 1
ATOM 878 N N . LYS A 1 111 ? 2.183 7.458 9.611 1.00 94.81 111 LYS A N 1
ATOM 879 C CA . LYS A 1 111 ? 3.554 7.692 9.139 1.00 94.81 111 LYS A CA 1
ATOM 880 C C . LYS A 1 111 ? 4.285 6.392 8.794 1.00 94.81 111 LYS A C 1
ATOM 882 O O . LYS A 1 111 ? 4.966 6.323 7.782 1.00 94.81 111 LYS A O 1
ATOM 887 N N . VAL A 1 112 ? 4.143 5.356 9.619 1.00 95.00 112 VAL A N 1
ATOM 888 C CA . VAL A 1 112 ? 4.784 4.057 9.357 1.00 95.00 112 VAL A CA 1
ATOM 889 C C . VAL A 1 112 ? 4.177 3.378 8.123 1.00 95.00 112 VAL A C 1
ATOM 891 O O . VAL A 1 112 ? 4.906 2.779 7.343 1.00 95.00 112 VAL A O 1
ATOM 894 N N . LEU A 1 113 ? 2.868 3.507 7.892 1.00 94.31 113 LEU A N 1
ATOM 895 C CA . LEU A 1 113 ? 2.235 3.011 6.664 1.00 94.31 113 LEU A CA 1
ATOM 896 C C . LEU A 1 113 ? 2.628 3.823 5.420 1.00 94.31 113 LEU A C 1
ATOM 898 O O . LEU A 1 113 ? 2.752 3.253 4.340 1.00 94.31 113 LEU A O 1
ATOM 902 N N . GLU A 1 114 ? 2.850 5.132 5.556 1.00 93.62 114 GLU A N 1
ATOM 903 C CA . GLU A 1 114 ? 3.409 5.962 4.480 1.00 93.62 114 GLU A CA 1
ATOM 904 C C . GLU A 1 114 ? 4.827 5.499 4.125 1.00 93.62 114 GLU A C 1
ATOM 906 O O . GLU A 1 114 ? 5.097 5.257 2.953 1.00 93.62 114 GLU A O 1
ATOM 911 N N . MET A 1 115 ? 5.679 5.247 5.126 1.00 93.06 115 MET A N 1
ATOM 912 C CA . MET A 1 115 ? 7.018 4.678 4.915 1.00 93.06 115 MET A CA 1
ATOM 913 C C . MET A 1 115 ? 6.967 3.301 4.240 1.00 93.06 115 MET A C 1
ATOM 915 O O . MET A 1 115 ? 7.739 3.038 3.323 1.00 93.06 115 MET A O 1
ATOM 919 N N . TYR A 1 116 ? 6.032 2.436 4.646 1.00 93.25 116 TYR A N 1
ATOM 920 C CA . TYR A 1 116 ? 5.804 1.154 3.975 1.00 93.25 116 TYR A CA 1
ATOM 921 C C . TYR A 1 116 ? 5.475 1.344 2.489 1.00 93.25 116 TYR A C 1
ATOM 923 O O . TYR A 1 116 ? 6.096 0.718 1.632 1.00 93.25 116 TYR A O 1
ATOM 931 N N . ASN A 1 117 ? 4.524 2.228 2.172 1.00 91.31 117 ASN A N 1
ATOM 932 C CA . ASN A 1 117 ? 4.152 2.508 0.787 1.00 91.31 117 ASN A CA 1
ATOM 933 C C . ASN A 1 117 ? 5.335 3.077 -0.014 1.00 91.31 117 ASN A C 1
ATOM 935 O O . ASN A 1 117 ? 5.528 2.680 -1.161 1.00 91.31 117 ASN A O 1
ATOM 939 N N . GLU A 1 118 ? 6.132 3.970 0.577 1.00 88.94 118 GLU A N 1
ATOM 940 C CA . GLU A 1 118 ? 7.344 4.526 -0.041 1.00 88.94 118 GLU A CA 1
ATOM 941 C C . GLU A 1 118 ? 8.387 3.439 -0.342 1.00 88.94 118 GLU A C 1
ATOM 943 O O . GLU A 1 118 ? 8.930 3.401 -1.448 1.00 88.94 118 GLU A O 1
ATOM 948 N N . GLU A 1 119 ? 8.631 2.516 0.594 1.00 88.75 119 GLU A N 1
ATOM 949 C CA . GLU A 1 119 ? 9.526 1.372 0.380 1.00 88.75 119 GLU A CA 1
ATOM 950 C C . GLU A 1 119 ? 9.032 0.479 -0.766 1.00 88.75 119 GLU A C 1
ATOM 952 O O . GLU A 1 119 ? 9.802 0.157 -1.673 1.00 88.75 119 GLU A O 1
ATOM 957 N N . VAL A 1 120 ? 7.743 0.119 -0.767 1.00 88.81 120 VAL A N 1
ATOM 958 C CA . VAL A 1 120 ? 7.134 -0.698 -1.831 1.00 88.81 120 VAL A CA 1
ATOM 959 C C . VAL A 1 120 ? 7.277 -0.015 -3.194 1.00 88.81 120 VAL A C 1
ATOM 961 O O . VAL A 1 120 ? 7.644 -0.669 -4.172 1.00 88.81 120 VAL A O 1
ATOM 964 N N . MET A 1 121 ? 7.039 1.297 -3.264 1.00 84.31 121 MET A N 1
ATOM 965 C CA . MET A 1 121 ? 7.179 2.077 -4.500 1.00 84.31 121 MET A CA 1
ATOM 966 C C . MET A 1 121 ? 8.615 2.138 -4.992 1.00 84.31 121 MET A C 1
ATOM 968 O O . MET A 1 121 ? 8.849 1.955 -6.181 1.00 84.31 121 MET A O 1
ATOM 972 N N . CYS A 1 122 ? 9.579 2.330 -4.092 1.00 83.44 122 CYS A N 1
ATOM 973 C CA . CYS A 1 122 ? 10.996 2.338 -4.445 1.00 83.44 122 CYS A CA 1
ATOM 974 C C . CYS A 1 122 ? 11.429 0.997 -5.062 1.00 83.44 122 CYS A C 1
ATOM 976 O O . CYS A 1 122 ? 12.088 0.965 -6.103 1.00 83.44 122 CYS A O 1
ATOM 978 N N . ILE A 1 123 ? 10.997 -0.121 -4.471 1.00 84.12 123 ILE A N 1
ATOM 979 C CA . ILE A 1 123 ? 11.271 -1.467 -5.001 1.00 84.12 123 ILE A CA 1
ATOM 980 C C . ILE A 1 123 ? 10.608 -1.646 -6.372 1.00 84.12 123 ILE A C 1
ATOM 982 O O . ILE A 1 123 ? 11.196 -2.231 -7.282 1.00 84.12 123 ILE A O 1
ATOM 986 N N . TYR A 1 124 ? 9.398 -1.115 -6.543 1.00 81.62 124 TYR A N 1
ATOM 987 C CA . TYR A 1 124 ? 8.679 -1.197 -7.810 1.00 81.62 124 TYR A CA 1
ATOM 988 C C . TYR A 1 124 ? 9.298 -0.309 -8.910 1.00 81.62 124 TYR A C 1
ATOM 990 O O . TYR A 1 124 ? 9.348 -0.706 -10.073 1.00 81.62 124 TYR A O 1
ATOM 998 N N . ASP A 1 125 ? 9.864 0.846 -8.557 1.00 79.25 125 ASP A N 1
ATOM 999 C CA . ASP A 1 125 ? 10.647 1.683 -9.475 1.00 79.25 125 ASP A CA 1
ATOM 1000 C C . ASP A 1 125 ? 11.928 0.965 -9.938 1.00 79.25 125 ASP A C 1
ATOM 1002 O O . ASP A 1 125 ? 12.291 1.028 -11.116 1.00 79.25 125 ASP A O 1
ATOM 1006 N N . ILE A 1 126 ? 12.608 0.239 -9.039 1.00 78.88 126 ILE A N 1
ATOM 1007 C CA . ILE A 1 126 ? 13.754 -0.618 -9.397 1.00 78.88 126 ILE A CA 1
ATOM 1008 C C . ILE A 1 126 ? 13.303 -1.729 -10.347 1.00 78.88 126 ILE A C 1
ATOM 1010 O O . ILE A 1 126 ? 13.945 -1.973 -11.368 1.00 78.88 126 ILE A O 1
ATOM 1014 N N . TYR A 1 127 ? 12.167 -2.360 -10.053 1.00 79.88 127 TYR A N 1
ATOM 1015 C CA . TYR A 1 127 ? 11.564 -3.361 -10.925 1.00 79.88 127 TYR A CA 1
ATOM 1016 C C . TYR A 1 127 ? 11.328 -2.819 -12.341 1.00 79.88 127 TYR A C 1
ATOM 1018 O O . TYR A 1 127 ? 11.738 -3.463 -13.309 1.00 79.88 127 TYR A O 1
ATOM 1026 N N . PHE A 1 128 ? 10.748 -1.623 -12.481 1.00 77.56 128 PHE A N 1
ATOM 1027 C CA . PHE A 1 128 ? 10.549 -1.002 -13.791 1.00 77.56 128 PHE A CA 1
ATOM 1028 C C . PHE A 1 128 ? 11.858 -0.782 -14.547 1.00 77.56 128 PHE A C 1
ATOM 1030 O O . PHE A 1 128 ? 11.915 -1.065 -15.745 1.00 77.56 128 PHE A O 1
ATOM 1037 N N . LYS A 1 129 ? 12.915 -0.342 -13.856 1.00 78.31 129 LYS A N 1
ATOM 1038 C CA . LYS A 1 129 ? 14.250 -0.187 -14.454 1.00 78.31 129 LYS A CA 1
ATOM 1039 C C . LYS A 1 129 ? 14.790 -1.513 -14.974 1.00 78.31 129 LYS A C 1
ATOM 1041 O O . LYS A 1 129 ? 15.152 -1.598 -16.143 1.00 78.31 129 LYS A O 1
ATOM 1046 N N . CYS A 1 130 ? 14.745 -2.569 -14.164 1.00 78.31 130 CYS A N 1
ATOM 1047 C CA . CYS A 1 130 ? 15.226 -3.889 -14.574 1.00 78.31 130 CYS A CA 1
ATOM 1048 C C . CYS A 1 130 ? 14.421 -4.481 -15.743 1.00 78.31 130 CYS A C 1
ATOM 1050 O O . CYS A 1 130 ? 14.989 -5.110 -16.637 1.00 78.31 130 CYS A O 1
ATOM 1052 N N . VAL A 1 131 ? 13.095 -4.299 -15.752 1.00 77.69 131 VAL A N 1
ATOM 1053 C CA . VAL A 1 131 ? 12.243 -4.737 -16.871 1.00 77.69 131 VAL A CA 1
ATOM 1054 C C . VAL A 1 131 ? 12.602 -3.969 -18.138 1.00 77.69 131 VAL A C 1
ATOM 1056 O O . VAL A 1 131 ? 12.762 -4.576 -19.196 1.00 77.69 131 VAL A O 1
ATOM 1059 N N . ALA A 1 132 ? 12.746 -2.650 -18.042 1.00 76.88 132 ALA A N 1
ATOM 1060 C CA . ALA A 1 132 ? 13.044 -1.831 -19.204 1.00 76.88 132 ALA A CA 1
ATOM 1061 C C . ALA A 1 132 ? 14.440 -2.110 -19.763 1.00 76.88 132 ALA A C 1
ATOM 1063 O O . ALA A 1 132 ? 14.565 -2.220 -20.974 1.00 76.88 132 ALA A O 1
ATOM 1064 N N . GLU A 1 133 ? 15.454 -2.329 -18.921 1.00 77.62 133 GLU A N 1
ATOM 1065 C CA . GLU A 1 133 ? 16.786 -2.784 -19.351 1.00 77.62 133 GLU A CA 1
ATOM 1066 C C . GLU A 1 133 ? 16.727 -4.149 -20.049 1.00 77.62 133 GLU A C 1
ATOM 1068 O O . GLU A 1 133 ? 17.289 -4.326 -21.131 1.00 77.62 133 GLU A O 1
ATOM 1073 N N . GLY A 1 134 ? 16.000 -5.112 -19.473 1.00 75.50 134 GLY A N 1
ATOM 1074 C CA . GLY A 1 134 ? 15.881 -6.460 -20.034 1.00 75.50 134 GLY A CA 1
ATOM 1075 C C . GLY A 1 134 ? 15.162 -6.506 -21.385 1.00 75.50 134 GLY A C 1
ATOM 1076 O O . GLY A 1 134 ? 15.437 -7.383 -22.206 1.00 75.50 134 GLY A O 1
ATOM 1077 N N . ILE A 1 135 ? 14.256 -5.558 -21.633 1.00 73.38 135 ILE A N 1
ATOM 1078 C CA . ILE A 1 135 ? 13.516 -5.447 -22.894 1.00 73.38 135 ILE A CA 1
ATOM 1079 C C . ILE A 1 135 ? 14.142 -4.358 -23.790 1.00 73.38 135 ILE A C 1
ATOM 1081 O O . ILE A 1 135 ? 13.740 -4.242 -24.941 1.00 73.38 135 ILE A O 1
ATOM 1085 N N . ALA A 1 136 ? 15.138 -3.582 -23.333 1.00 73.00 136 ALA A N 1
ATOM 1086 C CA . ALA A 1 136 ? 15.653 -2.387 -24.027 1.00 73.00 136 ALA A CA 1
ATOM 1087 C C . ALA A 1 136 ? 16.071 -2.688 -25.470 1.00 73.00 136 ALA A C 1
ATOM 1089 O O . ALA A 1 136 ? 15.706 -1.967 -26.397 1.00 73.00 136 ALA A O 1
ATOM 1090 N N . ASN A 1 137 ? 16.744 -3.823 -25.668 1.00 70.19 137 ASN A N 1
ATOM 1091 C CA . ASN A 1 137 ? 17.189 -4.290 -26.982 1.00 70.19 137 ASN A CA 1
ATOM 1092 C C . ASN A 1 137 ? 16.025 -4.633 -27.932 1.00 70.19 137 ASN A C 1
ATOM 1094 O O . ASN A 1 137 ? 16.179 -4.570 -29.148 1.00 70.19 137 ASN A O 1
ATOM 1098 N N . ASN A 1 138 ? 14.857 -4.972 -27.383 1.00 71.88 138 ASN A N 1
ATOM 1099 C CA . ASN A 1 138 ? 13.642 -5.325 -28.121 1.00 71.88 138 ASN A CA 1
ATOM 1100 C C . ASN A 1 138 ? 12.626 -4.170 -28.184 1.00 71.88 138 ASN A C 1
ATOM 1102 O O . ASN A 1 138 ? 11.660 -4.246 -28.941 1.00 71.88 138 ASN A O 1
ATOM 1106 N N . LEU A 1 139 ? 12.810 -3.125 -27.370 1.00 69.25 139 LEU A N 1
ATOM 1107 C CA . LEU A 1 139 ? 11.833 -2.057 -27.143 1.00 69.25 139 LEU A CA 1
ATOM 1108 C C . LEU A 1 139 ? 11.698 -1.106 -28.337 1.00 69.25 139 LEU A C 1
ATOM 1110 O O . LEU A 1 139 ? 10.671 -0.439 -28.453 1.00 69.25 139 LEU A O 1
ATOM 1114 N N . GLY A 1 140 ? 12.683 -1.065 -29.240 1.00 72.12 140 GLY A N 1
ATOM 1115 C CA . GLY A 1 140 ? 12.680 -0.173 -30.400 1.00 72.12 140 GLY A CA 1
ATOM 1116 C C . GLY A 1 140 ? 12.436 1.298 -30.028 1.00 72.12 140 GLY A C 1
ATOM 1117 O O . GLY A 1 140 ? 12.455 1.693 -28.857 1.00 72.12 140 GLY A O 1
ATOM 1118 N N . GLU A 1 141 ? 12.180 2.131 -31.032 1.00 74.12 141 GLU A N 1
ATOM 1119 C CA . GLU A 1 141 ? 11.860 3.543 -30.810 1.00 74.12 141 GLU A CA 1
ATOM 1120 C C . GLU A 1 141 ? 10.422 3.735 -30.302 1.00 74.12 141 GLU A C 1
ATOM 1122 O O . GLU A 1 141 ? 9.481 3.080 -30.766 1.00 74.12 141 GLU A O 1
ATOM 1127 N N . ASP A 1 142 ? 10.227 4.671 -29.367 1.00 78.50 142 ASP A N 1
ATOM 1128 C CA . ASP A 1 142 ? 8.904 5.008 -28.826 1.00 78.50 142 ASP A CA 1
ATOM 1129 C C . ASP A 1 142 ? 8.135 5.977 -29.736 1.00 78.50 142 ASP A C 1
ATOM 1131 O O . ASP A 1 142 ? 7.879 7.126 -29.389 1.00 78.50 142 ASP A O 1
ATOM 1135 N N . VAL A 1 143 ? 7.799 5.517 -30.942 1.00 81.25 143 VAL A N 1
ATOM 1136 C CA . VAL A 1 143 ? 7.180 6.349 -31.996 1.00 81.25 143 VAL A CA 1
ATOM 1137 C C . VAL A 1 143 ? 5.708 6.029 -32.239 1.00 81.25 143 VAL A C 1
ATOM 1139 O O . VAL A 1 143 ? 5.080 6.630 -33.104 1.00 81.25 143 VAL A O 1
ATOM 1142 N N . THR A 1 144 ? 5.134 5.065 -31.520 1.00 83.31 144 THR A N 1
ATOM 1143 C CA . THR A 1 144 ? 3.752 4.612 -31.743 1.00 83.31 144 THR A CA 1
ATOM 1144 C C . THR A 1 144 ? 2.872 4.977 -30.558 1.00 83.31 144 THR A C 1
ATOM 1146 O O . THR A 1 144 ? 3.161 4.584 -29.429 1.00 83.31 144 THR A O 1
ATOM 1149 N N . LEU A 1 145 ? 1.777 5.695 -30.814 1.00 82.56 145 LEU A N 1
ATOM 1150 C CA . LEU A 1 145 ? 0.809 6.042 -29.778 1.00 82.56 145 LEU A CA 1
ATOM 1151 C C . LEU A 1 145 ? 0.08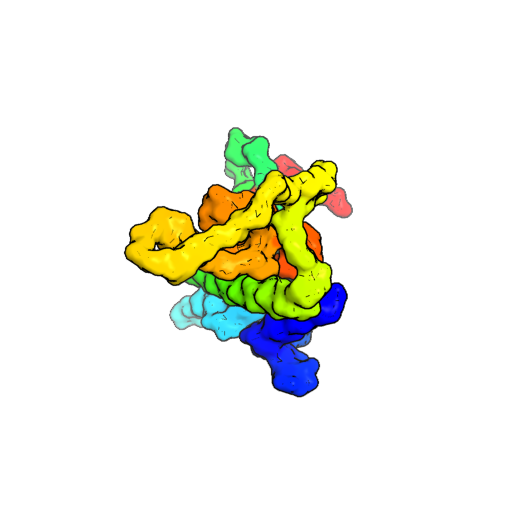5 4.784 -29.262 1.00 82.56 145 LEU A C 1
ATOM 1153 O O . LEU A 1 145 ? -0.437 4.010 -30.067 1.00 82.56 145 LEU A O 1
ATOM 1157 N N . PRO A 1 146 ? -0.018 4.596 -27.934 1.00 75.62 146 PRO A N 1
ATOM 1158 C CA . PRO A 1 146 ? -0.442 3.327 -27.341 1.00 75.62 146 PRO A CA 1
ATOM 1159 C C . PRO A 1 146 ? -1.915 2.977 -27.584 1.00 75.62 146 PRO A C 1
ATOM 1161 O O . PRO A 1 146 ? -2.253 1.804 -27.683 1.00 75.62 146 PRO A O 1
ATOM 1164 N N . MET A 1 147 ? -2.792 3.980 -27.703 1.00 76.56 147 MET A N 1
ATOM 1165 C CA . MET A 1 147 ? -4.236 3.759 -27.879 1.00 76.56 147 MET A CA 1
ATOM 1166 C C . MET A 1 147 ? -4.686 3.815 -29.341 1.00 76.56 147 MET A C 1
ATOM 1168 O O . MET A 1 147 ? -5.600 3.096 -29.727 1.00 76.56 147 MET A O 1
ATOM 1172 N N . SER A 1 148 ? -4.076 4.680 -30.157 1.00 83.50 148 SER A N 1
ATOM 1173 C CA . SER A 1 148 ? -4.473 4.875 -31.557 1.00 83.50 148 SER A CA 1
ATOM 1174 C C . SER A 1 148 ? -3.633 4.069 -32.548 1.00 83.50 148 SER A C 1
ATOM 1176 O O . SER A 1 148 ? -4.015 3.961 -33.710 1.00 83.50 148 SER A O 1
ATOM 1178 N N . GLY A 1 149 ? -2.475 3.544 -32.130 1.00 81.25 149 GLY A N 1
ATOM 1179 C CA . GLY A 1 149 ? -1.529 2.853 -33.011 1.00 81.25 149 GLY A CA 1
ATOM 1180 C C . GLY A 1 149 ? -0.872 3.763 -34.056 1.00 81.25 149 GLY A C 1
ATOM 1181 O O . GLY A 1 149 ? -0.164 3.280 -34.939 1.00 81.25 149 GLY A O 1
ATOM 1182 N N . VAL A 1 150 ? -1.098 5.078 -33.981 1.00 86.38 150 VAL A N 1
ATOM 1183 C CA . VAL A 1 150 ? -0.545 6.040 -34.937 1.00 86.38 150 VAL A CA 1
ATOM 1184 C C . VAL A 1 150 ? 0.958 6.150 -34.724 1.00 86.38 150 VAL A C 1
ATOM 1186 O O . VAL A 1 150 ? 1.422 6.421 -33.615 1.00 86.38 150 VAL A O 1
ATOM 1189 N N . ARG A 1 151 ? 1.714 5.958 -35.807 1.00 84.19 151 ARG A N 1
ATOM 1190 C CA . ARG A 1 151 ? 3.164 6.140 -35.836 1.00 84.19 151 ARG A CA 1
ATOM 1191 C C . ARG A 1 151 ? 3.520 7.587 -36.145 1.00 84.19 151 ARG A C 1
ATOM 1193 O O . ARG A 1 151 ? 3.121 8.117 -37.179 1.00 84.19 151 ARG A O 1
ATOM 1200 N N . ILE A 1 152 ? 4.297 8.196 -35.262 1.00 82.12 152 ILE A N 1
ATOM 1201 C CA . ILE A 1 152 ? 4.836 9.544 -35.397 1.00 82.12 152 ILE A CA 1
ATOM 1202 C C . ILE A 1 152 ? 6.298 9.399 -35.805 1.00 82.12 152 ILE A C 1
ATOM 1204 O O . ILE A 1 152 ? 7.172 9.184 -34.974 1.00 82.12 152 ILE A O 1
ATOM 1208 N N . MET A 1 153 ? 6.541 9.476 -37.111 1.00 76.62 153 MET A N 1
ATOM 1209 C CA . MET A 1 153 ? 7.886 9.495 -37.678 1.00 76.62 153 MET A CA 1
ATOM 1210 C C . MET A 1 153 ? 8.276 10.944 -37.994 1.00 76.62 153 MET A C 1
ATOM 1212 O O . MET A 1 153 ? 7.439 11.690 -38.519 1.00 76.62 153 MET A O 1
ATOM 1216 N N . PRO A 1 154 ? 9.520 11.363 -37.721 1.00 69.00 154 PRO A N 1
ATOM 1217 C CA . PRO A 1 154 ? 10.004 12.656 -38.183 1.00 69.00 154 PRO A CA 1
ATOM 1218 C C . PRO A 1 154 ? 10.076 12.679 -39.721 1.00 69.00 154 PRO A C 1
ATOM 1220 O O . PRO A 1 154 ? 10.371 11.667 -40.356 1.00 69.00 154 PRO A O 1
ATOM 1223 N N . ARG A 1 155 ? 9.783 13.837 -40.336 1.00 65.00 155 ARG A N 1
ATOM 1224 C CA . ARG A 1 155 ? 9.888 14.024 -41.800 1.00 65.00 155 ARG A CA 1
ATOM 1225 C C . ARG A 1 155 ? 11.337 13.984 -42.295 1.00 65.00 155 ARG A C 1
ATOM 1227 O O . ARG A 1 155 ? 11.567 13.581 -43.428 1.00 65.00 155 ARG A O 1
ATOM 1234 N N . GLU A 1 156 ? 12.280 14.384 -41.448 1.00 67.94 156 GLU A N 1
ATOM 1235 C CA . GLU A 1 156 ? 13.721 14.400 -41.703 1.00 67.94 156 GLU A CA 1
ATOM 1236 C C . GLU A 1 156 ? 14.449 13.928 -40.437 1.00 67.94 156 GLU A C 1
ATOM 1238 O O . GLU A 1 156 ? 14.002 14.211 -39.323 1.00 67.94 156 GLU A O 1
ATOM 1243 N N . ALA A 1 157 ? 15.552 13.190 -40.589 1.00 59.66 157 ALA A N 1
ATOM 1244 C CA . ALA A 1 157 ? 16.361 12.762 -39.453 1.00 59.66 157 ALA A CA 1
ATOM 1245 C C . ALA A 1 157 ? 17.044 13.988 -38.829 1.00 59.66 157 ALA A C 1
ATOM 1247 O O . ALA A 1 157 ? 17.928 14.588 -39.436 1.00 59.66 157 ALA A O 1
ATOM 1248 N N . PHE A 1 158 ? 16.620 14.376 -37.626 1.00 65.75 158 PHE A N 1
ATOM 1249 C CA . PHE A 1 158 ? 17.266 15.454 -36.888 1.00 65.75 158 PHE A CA 1
ATOM 1250 C C . PHE A 1 158 ? 18.660 14.999 -36.439 1.00 65.75 158 PHE A C 1
ATOM 1252 O O . PHE A 1 158 ? 18.786 14.059 -35.653 1.00 65.75 158 PHE A O 1
ATOM 1259 N N . VAL A 1 159 ? 19.702 15.669 -36.933 1.00 64.06 159 VAL A N 1
ATOM 1260 C CA . VAL A 1 159 ? 21.087 15.474 -36.495 1.00 64.06 159 VAL A CA 1
ATOM 1261 C C . VAL A 1 159 ? 21.509 16.742 -35.771 1.00 64.06 159 VAL A C 1
ATOM 1263 O O . VAL A 1 159 ? 21.689 17.785 -36.394 1.00 64.06 159 VAL A O 1
ATOM 1266 N N . ALA A 1 160 ? 21.628 16.667 -34.448 1.00 61.69 160 ALA A N 1
ATOM 1267 C CA . ALA A 1 160 ? 22.073 17.804 -33.658 1.00 61.69 160 ALA A CA 1
ATOM 1268 C C . ALA A 1 160 ? 23.523 18.158 -34.014 1.00 61.69 160 ALA A C 1
ATOM 1270 O O . ALA A 1 160 ? 24.396 17.289 -34.045 1.00 61.69 160 ALA A O 1
ATOM 1271 N N . SER A 1 161 ? 23.783 19.443 -34.247 1.00 64.88 161 SER A N 1
ATOM 1272 C CA . SER A 1 161 ? 25.135 19.947 -34.494 1.00 64.88 161 SER A CA 1
ATOM 1273 C C . SER A 1 161 ? 25.974 19.813 -33.215 1.00 64.88 161 SER A C 1
ATOM 1275 O O . SER A 1 161 ? 25.763 20.548 -32.249 1.00 64.88 161 SER A O 1
ATOM 1277 N N . THR A 1 162 ? 26.911 18.863 -33.174 1.00 62.94 162 THR A N 1
ATOM 1278 C CA . THR A 1 162 ? 27.811 18.635 -32.023 1.00 62.94 162 THR A CA 1
ATOM 1279 C C . THR A 1 162 ? 29.064 19.516 -32.046 1.00 62.94 162 THR A C 1
ATOM 1281 O O . THR A 1 162 ? 29.766 19.622 -31.036 1.00 62.94 162 THR A O 1
ATOM 1284 N N . GLU A 1 163 ? 29.328 20.198 -33.161 1.00 65.50 163 GLU A N 1
ATOM 1285 C CA . GLU A 1 163 ? 30.491 21.066 -33.356 1.00 65.50 163 GLU A CA 1
ATOM 1286 C C . GLU A 1 163 ? 30.085 22.549 -33.394 1.00 65.50 163 GLU A C 1
ATOM 1288 O O . GLU A 1 163 ? 29.119 22.920 -34.058 1.00 65.50 163 GLU A O 1
ATOM 1293 N N . GLY A 1 164 ? 30.824 23.405 -32.676 1.00 68.25 164 GLY A N 1
ATOM 1294 C CA . GLY A 1 164 ? 30.591 24.856 -32.621 1.00 68.25 164 GLY A CA 1
ATOM 1295 C C . GLY A 1 164 ? 30.109 25.395 -31.259 1.00 68.25 164 GLY A C 1
ATOM 1296 O O . GLY A 1 164 ? 30.020 24.639 -30.287 1.00 68.25 164 GLY A O 1
ATOM 1297 N N . PRO A 1 165 ? 29.850 26.719 -31.158 1.00 71.88 165 PRO A N 1
ATOM 1298 C CA . PRO A 1 165 ? 29.368 27.363 -29.933 1.00 71.88 165 PRO A CA 1
ATOM 1299 C C . PRO A 1 165 ? 28.014 26.791 -29.488 1.00 71.88 165 PRO A C 1
ATOM 1301 O O . PRO A 1 165 ? 27.250 26.285 -30.306 1.00 71.88 165 PRO A O 1
ATOM 1304 N N . MET A 1 166 ? 27.718 26.871 -28.185 1.00 75.31 166 MET A N 1
ATOM 1305 C CA . MET A 1 166 ? 26.509 26.286 -27.592 1.00 75.31 166 MET A CA 1
ATOM 1306 C C . MET A 1 166 ? 25.239 26.845 -28.251 1.00 75.31 166 MET A C 1
ATOM 1308 O O . MET A 1 166 ? 24.837 27.979 -27.998 1.00 75.31 166 MET A O 1
ATOM 1312 N N . SER A 1 167 ? 24.619 26.035 -29.108 1.00 81.25 167 SER A N 1
ATOM 1313 C CA . SER A 1 167 ? 23.325 26.311 -29.724 1.00 81.25 167 SER A CA 1
ATOM 1314 C C . SER A 1 167 ? 22.188 25.826 -28.821 1.00 81.25 167 SER A C 1
ATOM 1316 O O . SER A 1 167 ? 22.375 24.944 -27.978 1.00 81.25 167 SER A O 1
ATOM 1318 N N . LEU A 1 168 ? 20.985 26.381 -29.009 1.00 79.56 168 LEU A N 1
ATOM 1319 C CA . LEU A 1 168 ? 19.780 25.943 -28.294 1.00 79.56 168 LEU A CA 1
ATOM 1320 C C . LEU A 1 168 ? 19.524 24.440 -28.494 1.00 79.56 168 LEU A C 1
ATOM 1322 O O . LEU A 1 168 ? 19.179 23.740 -27.551 1.00 79.56 168 LEU A O 1
ATOM 1326 N N . GLU A 1 169 ? 19.748 23.941 -29.709 1.00 80.00 169 GLU A N 1
ATOM 1327 C CA . GLU A 1 169 ? 19.609 22.526 -30.066 1.00 80.00 169 GLU A CA 1
ATOM 1328 C C . GLU A 1 169 ? 20.532 21.633 -29.238 1.00 80.00 169 GLU A C 1
ATOM 1330 O O . GLU A 1 169 ? 20.087 20.654 -28.643 1.00 80.00 169 GLU A O 1
ATOM 1335 N N . ARG A 1 170 ? 21.813 22.004 -29.148 1.00 77.38 170 ARG A N 1
ATOM 1336 C CA . ARG A 1 170 ? 22.801 21.268 -28.361 1.00 77.38 170 ARG A CA 1
ATOM 1337 C C . ARG A 1 170 ? 22.459 21.297 -26.874 1.00 77.38 170 ARG A C 1
ATOM 1339 O O . ARG A 1 170 ? 22.521 20.261 -26.224 1.00 77.38 170 ARG A O 1
ATOM 1346 N N . HIS A 1 171 ? 22.027 22.448 -26.360 1.00 80.94 171 HIS A N 1
ATOM 1347 C CA . HIS A 1 171 ? 21.588 22.577 -24.971 1.00 80.94 171 HIS A CA 1
ATOM 1348 C C . HIS A 1 171 ? 20.371 21.688 -24.655 1.00 80.94 171 HIS A C 1
ATOM 1350 O O . HIS A 1 171 ? 20.313 21.074 -23.592 1.00 80.94 171 HIS A O 1
ATOM 1356 N N . LEU A 1 172 ? 19.422 21.565 -25.589 1.00 79.19 172 LEU A N 1
ATOM 1357 C CA . LEU A 1 172 ? 18.251 20.695 -25.440 1.00 79.19 172 LEU A CA 1
ATOM 1358 C C . LEU A 1 172 ? 18.610 19.205 -25.488 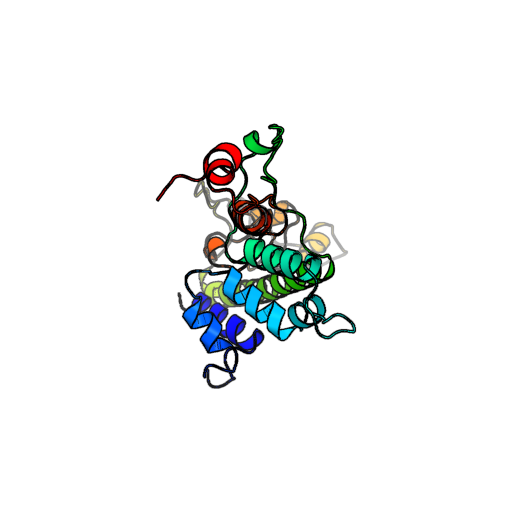1.00 79.19 172 LEU A C 1
ATOM 1360 O O . LEU A 1 172 ? 18.015 18.422 -24.751 1.00 79.19 172 LEU A O 1
ATOM 1364 N N . VAL A 1 173 ? 19.572 18.812 -26.329 1.00 77.06 173 VAL A N 1
ATOM 1365 C CA . VAL A 1 173 ? 20.044 17.419 -26.418 1.00 77.06 173 VAL A CA 1
ATOM 1366 C C . VAL A 1 173 ? 20.872 17.036 -25.193 1.00 77.06 173 VAL A C 1
ATOM 1368 O O . VAL A 1 173 ? 20.624 15.987 -24.607 1.00 77.06 173 VAL A O 1
ATOM 1371 N N . GLU A 1 174 ? 21.802 17.892 -24.760 1.00 76.62 174 GLU A N 1
ATOM 1372 C CA . GLU A 1 174 ? 22.619 17.665 -23.556 1.00 76.62 174 GLU A CA 1
ATOM 1373 C C . GLU A 1 174 ? 21.777 17.700 -22.268 1.00 76.62 174 GLU A C 1
ATOM 1375 O O . GLU A 1 174 ? 22.078 16.988 -21.313 1.00 76.62 174 GLU A O 1
ATOM 1380 N N . GLY A 1 175 ? 20.699 18.492 -22.244 1.00 71.62 175 GLY A N 1
ATOM 1381 C CA . GLY A 1 175 ? 19.737 18.536 -21.140 1.00 71.62 175 GLY A CA 1
ATOM 1382 C C . GLY A 1 175 ? 18.671 17.435 -21.177 1.00 71.62 175 GLY A C 1
ATOM 1383 O O . GLY A 1 175 ? 17.843 17.364 -20.267 1.00 71.62 175 GLY A O 1
ATOM 1384 N N . CYS A 1 176 ? 18.648 16.590 -22.213 1.00 69.44 176 CYS A N 1
ATOM 1385 C CA . CYS A 1 176 ? 17.649 15.537 -22.339 1.00 69.44 176 CYS A CA 1
ATOM 1386 C C . CYS A 1 176 ? 18.025 14.343 -21.454 1.00 69.44 176 CYS A C 1
ATOM 1388 O O . CYS A 1 176 ? 19.007 13.649 -21.711 1.00 69.44 176 CYS A O 1
ATOM 1390 N N . GLU A 1 177 ? 17.232 14.076 -20.415 1.00 69.06 177 GLU A N 1
ATOM 1391 C CA . GLU A 1 177 ? 17.395 12.844 -19.641 1.00 69.06 177 GLU A CA 1
ATOM 1392 C C . GLU A 1 177 ? 17.074 11.610 -20.508 1.00 69.06 177 GLU A C 1
ATOM 1394 O O . GLU A 1 177 ? 16.169 11.671 -21.351 1.00 69.06 177 GLU A O 1
ATOM 1399 N N . PRO A 1 178 ? 17.778 10.479 -20.305 1.00 64.44 178 PRO A N 1
ATOM 1400 C CA . PRO A 1 178 ? 17.473 9.237 -21.002 1.00 64.44 178 PRO A CA 1
ATOM 1401 C C . PRO A 1 178 ? 16.045 8.782 -20.679 1.00 64.44 178 PRO A C 1
ATOM 1403 O O . PRO A 1 178 ? 15.610 8.824 -19.529 1.00 64.44 178 PRO A O 1
ATOM 1406 N N . LYS A 1 179 ? 15.323 8.359 -21.721 1.00 70.44 179 LYS A N 1
ATOM 1407 C CA . LYS A 1 179 ? 13.926 7.905 -21.659 1.00 70.44 179 LYS A CA 1
ATOM 1408 C C . LYS A 1 179 ? 13.876 6.435 -22.045 1.00 70.44 179 LYS A C 1
ATOM 1410 O O . LYS A 1 179 ? 13.625 6.088 -23.200 1.00 70.44 179 LYS A O 1
ATOM 1415 N N . VAL A 1 180 ? 14.210 5.571 -21.097 1.00 73.12 180 VAL A N 1
ATOM 1416 C CA . VAL A 1 180 ? 14.178 4.117 -21.285 1.00 73.12 180 VAL A CA 1
ATOM 1417 C C . VAL A 1 180 ? 12.797 3.585 -20.905 1.00 73.12 180 VAL A C 1
ATOM 1419 O O . VAL A 1 180 ? 12.242 2.747 -21.620 1.00 73.12 180 VAL A O 1
ATOM 1422 N N . ILE A 1 181 ? 12.220 4.110 -19.819 1.00 76.56 181 ILE A N 1
ATOM 1423 C CA . ILE A 1 181 ? 10.969 3.608 -19.230 1.00 76.56 181 ILE A CA 1
ATOM 1424 C C . ILE A 1 181 ? 9.797 4.555 -19.493 1.00 76.56 181 ILE A C 1
ATOM 1426 O O . ILE A 1 181 ? 8.696 4.104 -19.826 1.00 76.56 181 ILE A O 1
ATOM 1430 N N . CYS A 1 182 ? 10.022 5.860 -19.336 1.00 79.62 182 CYS A N 1
ATOM 1431 C CA . CYS A 1 182 ? 9.032 6.892 -19.594 1.00 79.62 182 CYS A CA 1
ATOM 1432 C C . CYS A 1 182 ? 8.753 6.971 -21.097 1.00 79.62 182 CYS A C 1
ATOM 1434 O O . CYS A 1 182 ? 9.669 6.932 -21.923 1.00 79.62 182 CYS A O 1
ATOM 1436 N N . SER A 1 183 ? 7.479 7.083 -21.467 1.00 80.25 183 SER A N 1
ATOM 1437 C CA . SER A 1 183 ? 7.114 7.275 -22.864 1.00 80.25 183 SER A CA 1
ATOM 1438 C C . SER A 1 183 ? 7.646 8.610 -23.375 1.00 80.25 183 SER A C 1
ATOM 1440 O O . SER A 1 183 ? 7.530 9.637 -22.703 1.00 80.25 183 SER A O 1
ATOM 1442 N N . ALA A 1 184 ? 8.160 8.623 -24.605 1.00 80.94 184 ALA A N 1
ATOM 1443 C CA . ALA A 1 184 ? 8.583 9.844 -25.279 1.00 80.94 184 ALA A CA 1
ATOM 1444 C C . ALA A 1 184 ? 7.448 10.881 -25.327 1.00 80.94 184 ALA A C 1
ATOM 1446 O O . ALA A 1 184 ? 7.705 12.074 -25.167 1.00 80.94 184 ALA A O 1
ATOM 1447 N N . PHE A 1 185 ? 6.195 10.426 -25.453 1.00 82.25 185 PHE A N 1
ATOM 1448 C CA . PHE A 1 185 ? 5.001 11.273 -25.438 1.00 82.25 185 PHE A CA 1
ATOM 1449 C C . PHE A 1 185 ? 4.709 11.857 -24.054 1.00 82.25 185 PHE A C 1
ATOM 1451 O O . PHE A 1 185 ? 4.417 13.046 -23.937 1.00 82.25 185 PHE A O 1
ATOM 1458 N N . ALA A 1 186 ? 4.829 11.050 -22.998 1.00 80.88 186 ALA A N 1
ATOM 1459 C CA . ALA A 1 186 ? 4.663 11.523 -21.624 1.00 80.88 186 ALA A CA 1
ATOM 1460 C C . ALA A 1 186 ? 5.775 12.507 -21.235 1.00 80.88 186 ALA A C 1
ATOM 1462 O O . ALA A 1 186 ? 5.527 13.506 -20.558 1.00 80.88 186 ALA A O 1
ATOM 1463 N N . ALA A 1 187 ? 6.990 12.282 -21.735 1.00 80.81 187 ALA A N 1
ATOM 1464 C CA . ALA A 1 187 ? 8.125 13.149 -21.474 1.00 80.81 187 ALA A CA 1
ATOM 1465 C C . ALA A 1 187 ? 7.992 14.556 -22.075 1.00 80.81 187 ALA A C 1
ATOM 1467 O O . ALA A 1 187 ? 8.608 15.489 -21.563 1.00 80.81 187 ALA A O 1
ATOM 1468 N N . LEU A 1 188 ? 7.153 14.751 -23.101 1.00 80.56 188 LEU A N 1
ATOM 1469 C CA . LEU A 1 188 ? 6.809 16.096 -23.589 1.00 80.56 188 LEU A CA 1
ATOM 1470 C C . LEU A 1 188 ? 6.071 16.933 -22.532 1.00 80.56 188 LEU A C 1
ATOM 1472 O O . LEU A 1 188 ? 6.089 18.157 -22.602 1.00 80.56 188 LEU A O 1
ATOM 1476 N N . SER A 1 189 ? 5.452 16.285 -21.542 1.00 80.06 189 SER A N 1
ATOM 1477 C CA . SER A 1 189 ? 4.768 16.944 -20.422 1.00 80.06 189 SER A CA 1
ATOM 1478 C C . SER A 1 189 ? 5.671 17.134 -19.193 1.00 80.06 189 SER A C 1
ATOM 1480 O O . SER A 1 189 ? 5.180 17.480 -18.122 1.00 80.06 189 SER A O 1
ATOM 1482 N N . GLY A 1 190 ? 6.985 16.901 -19.323 1.00 77.44 190 GLY A N 1
ATOM 1483 C CA . GLY A 1 190 ? 7.953 17.042 -18.228 1.00 77.44 190 GLY A CA 1
ATOM 1484 C C . GLY A 1 190 ? 8.119 15.797 -17.350 1.00 77.44 190 GLY A C 1
ATOM 1485 O O . GLY A 1 190 ? 8.703 15.887 -16.274 1.00 77.44 190 GLY A O 1
ATOM 1486 N N . HIS A 1 191 ? 7.616 14.637 -17.781 1.00 79.62 191 HIS A N 1
ATOM 1487 C CA . HIS A 1 191 ? 7.850 13.366 -17.092 1.00 79.62 191 HIS A CA 1
ATOM 1488 C C . HIS A 1 191 ? 9.202 12.752 -17.482 1.00 79.62 191 HIS A C 1
ATOM 1490 O O . HIS A 1 191 ? 9.611 12.816 -18.641 1.00 79.62 191 HIS A O 1
ATOM 1496 N N . SER A 1 192 ? 9.889 12.114 -16.537 1.00 76.62 192 SER A N 1
ATOM 1497 C CA . SER A 1 192 ? 11.151 11.413 -16.795 1.00 76.62 192 SER A CA 1
ATOM 1498 C C . SER A 1 192 ? 11.157 10.020 -16.171 1.00 76.62 192 SER A C 1
ATOM 1500 O O . SER A 1 192 ? 10.166 9.584 -15.586 1.00 76.62 192 SER A O 1
ATOM 1502 N N . ASP A 1 193 ? 12.277 9.310 -16.298 1.00 74.00 193 ASP A N 1
ATOM 1503 C CA . ASP A 1 193 ? 12.482 7.978 -15.716 1.00 74.00 193 ASP A CA 1
ATOM 1504 C C . ASP A 1 193 ? 12.619 8.003 -14.174 1.00 74.00 193 ASP A C 1
ATOM 1506 O O . ASP A 1 193 ? 12.867 6.974 -13.539 1.00 74.00 193 ASP A O 1
ATOM 1510 N N . ARG A 1 194 ? 12.472 9.181 -13.547 1.00 71.44 194 ARG A N 1
ATOM 1511 C CA . ARG A 1 194 ? 12.486 9.375 -12.091 1.00 71.44 194 ARG A CA 1
ATOM 1512 C C . ARG A 1 194 ? 11.061 9.468 -11.545 1.00 71.44 194 ARG A C 1
ATOM 1514 O O . ARG A 1 194 ? 10.263 10.252 -12.048 1.00 71.44 194 ARG A O 1
ATOM 1521 N N . GLY A 1 195 ? 10.773 8.733 -10.465 1.00 66.56 195 GLY A N 1
ATOM 1522 C CA . GLY A 1 195 ? 9.468 8.780 -9.794 1.00 66.56 195 GLY A CA 1
ATOM 1523 C C . GLY A 1 195 ? 8.334 8.317 -10.707 1.00 66.56 195 GLY A C 1
ATOM 1524 O O . GLY A 1 195 ? 7.333 9.015 -10.871 1.00 66.56 195 GLY A O 1
ATOM 1525 N N . LEU A 1 196 ? 8.534 7.162 -11.347 1.00 66.31 196 LEU A N 1
ATOM 1526 C CA . LEU A 1 196 ? 7.610 6.594 -12.330 1.00 66.31 196 LEU A CA 1
ATOM 1527 C C . LEU A 1 196 ? 6.284 6.207 -11.682 1.00 66.31 196 LEU A C 1
ATOM 1529 O O . LEU A 1 196 ? 5.221 6.381 -12.283 1.00 66.31 196 LEU A O 1
ATOM 1533 N N . TYR A 1 197 ? 6.346 5.718 -10.443 1.00 62.12 197 TYR A N 1
ATOM 1534 C CA . TYR A 1 197 ? 5.161 5.428 -9.663 1.00 62.12 197 TYR A CA 1
ATOM 1535 C C . TYR A 1 197 ? 4.619 6.685 -8.971 1.00 62.12 197 TYR A C 1
ATOM 1537 O O . TYR A 1 197 ? 5.216 7.228 -8.042 1.00 62.12 197 TYR A O 1
ATOM 1545 N N . SER A 1 198 ? 3.417 7.108 -9.364 1.00 61.75 198 SER A N 1
ATOM 1546 C CA . SER A 1 198 ? 2.627 8.087 -8.616 1.00 61.75 198 SER A CA 1
ATOM 1547 C C . SER A 1 198 ? 1.257 7.508 -8.289 1.00 61.75 198 SER A C 1
ATOM 1549 O O . SER A 1 198 ? 0.560 7.019 -9.176 1.00 61.75 198 SER A O 1
ATOM 1551 N N . HIS A 1 199 ? 0.834 7.627 -7.026 1.00 54.34 199 HIS A N 1
ATOM 1552 C CA . HIS A 1 199 ? -0.486 7.185 -6.550 1.00 54.34 199 HIS A CA 1
ATOM 1553 C C . HIS A 1 199 ? -1.660 7.724 -7.395 1.00 54.34 199 HIS A C 1
ATOM 1555 O O . HIS A 1 199 ? -2.719 7.106 -7.423 1.00 54.34 199 HIS A O 1
ATOM 1561 N N . TYR A 1 200 ? -1.489 8.873 -8.062 1.00 53.84 200 TYR A N 1
ATOM 1562 C CA . TYR A 1 200 ? -2.526 9.504 -8.887 1.00 53.84 200 TYR A CA 1
A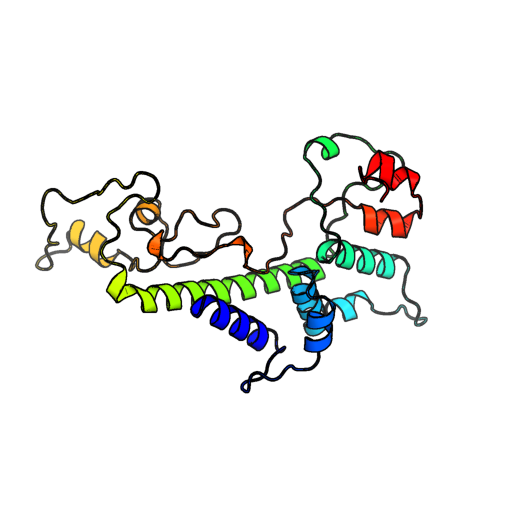TOM 1563 C C . TYR A 1 200 ? -2.377 9.214 -10.388 1.00 53.84 200 TYR A C 1
ATOM 1565 O O . TYR A 1 200 ? -3.382 9.143 -11.090 1.00 53.84 200 TYR A O 1
ATOM 1573 N N . ASN A 1 201 ? -1.149 8.996 -10.868 1.00 55.09 201 ASN A N 1
ATOM 1574 C CA . ASN A 1 201 ? -0.833 8.721 -12.271 1.00 55.09 201 ASN A CA 1
ATOM 1575 C C . ASN A 1 201 ? -0.188 7.340 -12.379 1.00 55.09 201 ASN A C 1
ATOM 1577 O O . ASN A 1 201 ? 0.997 7.207 -12.667 1.00 55.09 201 ASN A O 1
ATOM 1581 N N . MET A 1 202 ? -0.984 6.306 -12.106 1.00 55.16 202 MET A N 1
ATOM 1582 C CA . MET A 1 202 ? -0.494 4.930 -11.995 1.00 55.16 202 MET A CA 1
ATOM 1583 C C . MET A 1 202 ? 0.120 4.391 -13.303 1.00 55.16 202 MET A C 1
ATOM 1585 O O . MET A 1 202 ? 0.953 3.500 -13.239 1.00 55.16 202 MET A O 1
ATOM 1589 N N . ILE A 1 203 ? -0.297 4.865 -14.488 1.00 57.31 203 ILE A N 1
ATOM 1590 C CA . ILE A 1 203 ? -0.050 4.144 -15.759 1.00 57.31 203 ILE A CA 1
ATOM 1591 C C . ILE A 1 203 ? 0.327 5.056 -16.940 1.00 57.31 203 ILE A C 1
ATOM 1593 O O . ILE A 1 203 ? 0.926 4.591 -17.905 1.00 57.31 203 ILE A O 1
ATOM 1597 N N . SER A 1 204 ? -0.006 6.349 -16.908 1.00 62.66 204 SER A N 1
ATOM 1598 C CA . SER A 1 204 ? 0.022 7.184 -18.123 1.00 62.66 204 SER A CA 1
ATOM 1599 C C . SER A 1 204 ? 1.418 7.458 -18.676 1.00 62.66 204 SER A C 1
ATOM 1601 O O . SER A 1 204 ? 1.550 7.778 -19.854 1.00 62.66 204 SER A O 1
ATOM 1603 N N . ASN A 1 205 ? 2.443 7.368 -17.829 1.00 75.31 205 ASN A N 1
ATOM 1604 C CA . ASN A 1 205 ? 3.764 7.889 -18.160 1.00 75.31 205 ASN A CA 1
ATOM 1605 C C . ASN A 1 205 ? 4.730 6.816 -18.661 1.00 75.31 205 ASN A C 1
ATOM 1607 O O . ASN A 1 205 ? 5.773 7.153 -19.209 1.00 75.31 205 ASN A O 1
ATOM 1611 N N . ILE A 1 206 ? 4.388 5.539 -18.502 1.00 76.12 206 ILE A N 1
ATOM 1612 C CA . ILE A 1 206 ? 5.262 4.412 -18.834 1.00 76.12 206 ILE A CA 1
ATOM 1613 C C . ILE A 1 206 ? 5.011 3.977 -20.279 1.00 76.12 206 ILE A C 1
ATOM 1615 O O . ILE A 1 206 ? 3.873 3.967 -20.755 1.00 76.12 206 ILE A O 1
ATOM 1619 N N . ARG A 1 207 ? 6.077 3.593 -20.988 1.00 77.12 207 ARG A N 1
ATOM 1620 C CA . ARG A 1 207 ? 5.982 2.985 -22.321 1.00 77.12 207 ARG A CA 1
ATOM 1621 C C . ARG A 1 207 ? 5.060 1.767 -22.291 1.00 77.12 207 ARG A C 1
ATOM 1623 O O . ARG A 1 207 ? 5.233 0.859 -21.481 1.00 77.12 207 ARG A O 1
ATOM 1630 N N . HIS A 1 208 ? 4.112 1.704 -23.221 1.00 73.88 208 HIS A N 1
ATOM 1631 C CA . HIS A 1 208 ? 3.124 0.621 -23.253 1.00 73.88 208 HIS A CA 1
ATOM 1632 C C . HIS A 1 208 ? 3.743 -0.771 -23.431 1.00 73.88 208 HIS A C 1
ATOM 1634 O O . HIS A 1 208 ? 3.152 -1.756 -23.000 1.00 73.88 208 HIS A O 1
ATOM 1640 N N . GLN A 1 209 ? 4.937 -0.870 -24.025 1.00 70.50 209 GLN A N 1
ATOM 1641 C CA . GLN A 1 209 ? 5.641 -2.145 -24.186 1.00 70.50 209 GLN A CA 1
ATOM 1642 C C . GLN A 1 209 ? 6.259 -2.669 -22.872 1.00 70.50 209 GLN A C 1
ATOM 1644 O O . GLN A 1 209 ? 6.584 -3.850 -22.786 1.00 70.50 209 GLN A O 1
ATOM 1649 N N . VAL A 1 210 ? 6.412 -1.815 -21.851 1.00 71.38 210 VAL A N 1
ATOM 1650 C CA . VAL A 1 210 ? 6.914 -2.166 -20.504 1.00 71.38 210 VAL A CA 1
ATOM 1651 C C . VAL A 1 210 ? 5.759 -2.499 -19.545 1.00 71.38 210 VAL A C 1
ATOM 1653 O O . VAL A 1 210 ? 5.989 -2.964 -18.433 1.00 71.38 210 VAL A O 1
ATOM 1656 N N . PHE A 1 211 ? 4.510 -2.271 -19.966 1.00 63.69 211 PHE A N 1
ATOM 1657 C CA . PHE A 1 211 ? 3.335 -2.239 -19.098 1.00 63.69 211 PHE A CA 1
ATOM 1658 C C . PHE A 1 211 ? 3.180 -3.477 -18.199 1.00 63.69 211 PHE A C 1
ATOM 1660 O O . PHE A 1 211 ? 3.134 -4.620 -18.662 1.00 63.69 211 PHE A O 1
ATOM 1667 N N . THR A 1 212 ? 3.017 -3.221 -16.900 1.00 63.97 212 THR A N 1
ATOM 1668 C CA . THR A 1 212 ? 2.693 -4.211 -15.869 1.00 63.97 212 THR A CA 1
ATOM 1669 C C . THR A 1 212 ? 1.475 -3.739 -15.086 1.00 63.97 212 THR A C 1
ATOM 1671 O O . THR A 1 212 ? 1.280 -2.539 -14.893 1.00 63.97 212 THR A O 1
ATOM 1674 N N . ASP A 1 213 ? 0.625 -4.676 -14.658 1.00 65.69 213 ASP A N 1
ATOM 1675 C CA . ASP A 1 213 ? -0.599 -4.340 -13.930 1.00 65.69 213 ASP A CA 1
ATOM 1676 C C . ASP A 1 213 ? -0.242 -3.612 -12.626 1.00 65.69 213 ASP A C 1
ATOM 1678 O O . ASP A 1 213 ? 0.517 -4.105 -11.804 1.00 65.69 213 ASP A O 1
ATOM 1682 N N . VAL A 1 214 ? -0.748 -2.402 -12.426 1.00 63.94 214 VAL A N 1
ATOM 1683 C CA . VAL A 1 214 ? -0.421 -1.611 -11.229 1.00 63.94 214 VAL A CA 1
ATOM 1684 C C . VAL A 1 214 ? -1.259 -2.063 -10.034 1.00 63.94 214 VAL A C 1
ATOM 1686 O O . VAL A 1 214 ? -0.921 -1.792 -8.885 1.00 63.94 214 VAL A O 1
ATOM 1689 N N . LYS A 1 215 ? -2.327 -2.830 -10.281 1.00 66.69 215 LYS A N 1
ATOM 1690 C CA . LYS A 1 215 ? -3.162 -3.404 -9.221 1.00 66.69 215 LYS A CA 1
ATOM 1691 C C . LYS A 1 215 ? -2.455 -4.490 -8.417 1.00 66.69 215 LYS A C 1
ATOM 1693 O O . LYS A 1 215 ? -2.955 -4.855 -7.360 1.00 66.69 215 LYS A O 1
ATOM 1698 N N . VAL A 1 216 ? -1.323 -5.004 -8.900 1.00 72.69 216 VAL A N 1
ATOM 1699 C CA . VAL A 1 216 ? -0.550 -6.024 -8.179 1.00 72.69 216 VAL A CA 1
ATOM 1700 C C . VAL A 1 216 ? 0.474 -5.433 -7.208 1.00 72.69 216 VAL A C 1
ATOM 1702 O O . VAL A 1 216 ? 1.175 -6.186 -6.537 1.00 72.69 216 VAL A O 1
ATOM 1705 N N . VAL A 1 217 ? 0.571 -4.101 -7.107 1.00 80.81 217 VAL A N 1
ATOM 1706 C CA . VAL A 1 217 ? 1.465 -3.448 -6.146 1.00 80.81 217 VAL A CA 1
ATOM 1707 C C . VAL A 1 217 ? 0.789 -3.402 -4.773 1.00 80.81 217 VAL A C 1
ATOM 1709 O O . VAL A 1 217 ? -0.283 -2.803 -4.645 1.00 80.81 217 VAL A O 1
ATOM 1712 N N . PRO A 1 218 ? 1.386 -4.006 -3.730 1.00 87.12 218 PRO A N 1
ATOM 1713 C CA . PRO A 1 218 ? 0.747 -4.116 -2.428 1.00 87.12 218 PRO A CA 1
ATOM 1714 C C . PRO A 1 218 ? 0.888 -2.817 -1.624 1.00 87.12 218 PRO A C 1
ATOM 1716 O O . PRO A 1 218 ? 1.707 -2.719 -0.719 1.00 87.12 218 PRO A O 1
ATOM 1719 N N . ILE A 1 219 ? 0.096 -1.801 -1.965 1.00 88.50 219 ILE A N 1
ATOM 1720 C CA . ILE A 1 219 ? 0.062 -0.515 -1.251 1.00 88.50 219 ILE A CA 1
ATOM 1721 C C . ILE A 1 219 ? -1.221 -0.354 -0.443 1.00 88.50 219 ILE A C 1
ATOM 1723 O O . ILE A 1 219 ? -2.298 -0.793 -0.849 1.00 88.50 219 ILE A O 1
ATOM 1727 N N . VAL A 1 220 ? -1.121 0.332 0.693 1.00 88.88 220 VAL A N 1
ATOM 1728 C CA . VAL A 1 220 ? -2.283 0.682 1.518 1.00 88.88 220 VAL A CA 1
ATOM 1729 C C . VAL A 1 220 ? -2.764 2.080 1.147 1.00 88.88 220 VAL A C 1
ATOM 1731 O O . VAL A 1 220 ? -2.044 3.065 1.299 1.00 88.88 220 VAL A O 1
ATOM 1734 N N . GLU A 1 221 ? -4.003 2.207 0.680 1.00 87.25 221 GLU A N 1
ATOM 1735 C CA . GLU A 1 221 ? -4.559 3.500 0.278 1.00 87.25 221 GLU A CA 1
ATOM 1736 C C . GLU A 1 221 ? -4.986 4.336 1.503 1.00 87.25 221 GLU A C 1
ATOM 1738 O O . GLU A 1 221 ? -6.077 4.170 2.045 1.00 87.25 221 GLU A O 1
ATOM 1743 N N . LEU A 1 222 ? -4.153 5.285 1.937 1.00 86.25 222 LEU A N 1
ATOM 1744 C CA . LEU A 1 222 ? -4.414 6.088 3.147 1.00 86.25 222 LEU A CA 1
ATOM 1745 C C . LEU A 1 222 ? -5.278 7.341 2.907 1.00 86.25 222 LEU A C 1
ATOM 1747 O O . LEU A 1 222 ? -5.798 7.923 3.857 1.00 86.25 222 LEU A O 1
ATOM 1751 N N . ASN A 1 223 ? -5.441 7.762 1.649 1.00 83.69 223 ASN A N 1
ATOM 1752 C CA . ASN A 1 223 ? -6.132 9.008 1.280 1.00 83.69 223 ASN A CA 1
ATOM 1753 C C . ASN A 1 223 ? -7.639 8.835 1.033 1.00 83.69 223 ASN A C 1
ATOM 1755 O O . ASN A 1 223 ? -8.342 9.812 0.769 1.00 83.69 223 ASN A O 1
ATOM 1759 N N . LYS A 1 224 ? -8.147 7.599 1.084 1.00 85.19 224 LYS A N 1
ATOM 1760 C CA . LYS A 1 224 ? -9.572 7.313 0.901 1.00 85.19 224 LYS A CA 1
ATOM 1761 C C . LYS A 1 224 ? -10.318 7.368 2.227 1.00 85.19 224 LYS A C 1
ATOM 1763 O O . LYS A 1 224 ? -9.759 7.199 3.306 1.00 85.19 224 LYS A O 1
ATOM 1768 N N . THR A 1 225 ? -11.617 7.610 2.119 1.00 87.00 225 THR A N 1
ATOM 1769 C CA . THR A 1 225 ? -12.534 7.562 3.256 1.00 87.00 225 THR A CA 1
ATOM 1770 C C . THR A 1 225 ? -13.180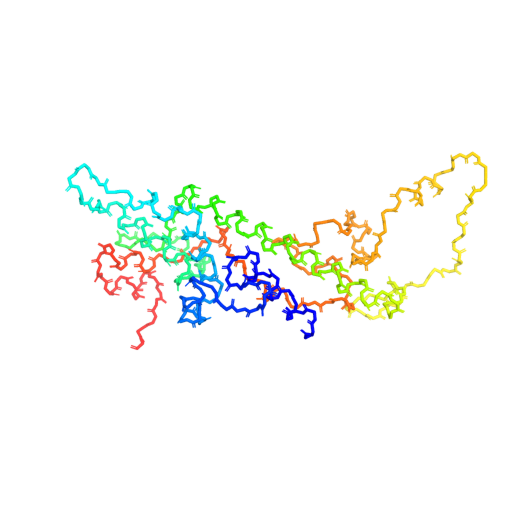 6.187 3.291 1.00 87.00 225 THR A C 1
ATOM 1772 O O . THR A 1 225 ? -13.774 5.739 2.308 1.00 87.00 225 THR A O 1
ATOM 1775 N N . TYR A 1 226 ? -13.017 5.507 4.419 1.00 89.25 226 TYR A N 1
ATOM 1776 C CA . TYR A 1 226 ? -13.521 4.158 4.617 1.00 89.25 226 TYR A CA 1
ATOM 1777 C C . TYR A 1 226 ? -14.775 4.167 5.476 1.00 89.25 226 TYR A C 1
ATOM 1779 O O . TYR A 1 226 ? -14.998 5.065 6.291 1.00 89.25 226 TYR A O 1
ATOM 1787 N N . ASN A 1 227 ? -15.590 3.147 5.267 1.00 88.81 227 ASN A N 1
ATOM 1788 C CA . ASN A 1 227 ? -16.724 2.826 6.097 1.00 88.81 227 ASN A CA 1
ATOM 1789 C C . ASN A 1 227 ? -16.230 2.284 7.447 1.00 88.81 227 ASN A C 1
ATOM 1791 O O . ASN A 1 227 ? -15.351 1.425 7.505 1.00 88.81 227 ASN A O 1
ATOM 1795 N N . GLY A 1 228 ? -16.793 2.817 8.526 1.00 87.50 228 GLY A N 1
ATOM 1796 C CA . GLY A 1 228 ? -16.427 2.523 9.903 1.00 87.50 228 GLY A CA 1
ATOM 1797 C C . GLY A 1 228 ? -17.008 1.233 10.475 1.00 87.50 228 GLY A C 1
ATOM 1798 O O . GLY A 1 228 ? -16.808 1.002 11.661 1.00 87.50 228 GLY A O 1
ATOM 1799 N N . TYR A 1 229 ? -17.715 0.403 9.696 1.00 88.12 229 TYR A N 1
ATOM 1800 C CA . TYR A 1 229 ? -18.564 -0.682 10.211 1.00 88.12 229 TYR A CA 1
ATOM 1801 C C . TYR A 1 229 ? -17.907 -1.593 11.260 1.00 88.12 229 TYR A C 1
ATOM 1803 O O . TYR A 1 229 ? -18.533 -1.889 12.273 1.00 88.12 229 TYR A O 1
ATOM 1811 N N . ALA A 1 230 ? -16.659 -2.032 11.054 1.00 89.25 230 ALA A N 1
ATOM 1812 C CA . ALA A 1 230 ? -15.975 -2.941 1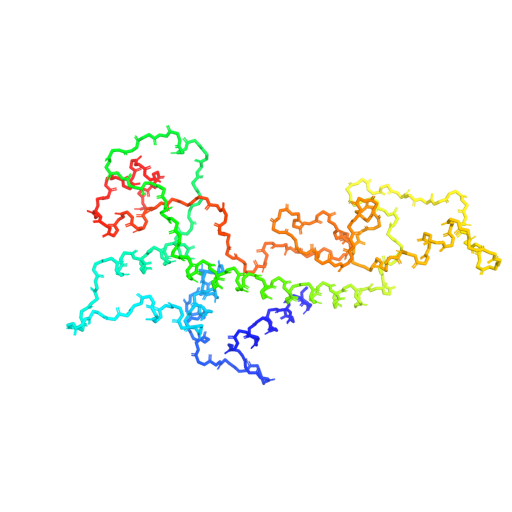1.977 1.00 89.25 230 ALA A CA 1
ATOM 1813 C C . ALA A 1 230 ? -15.644 -2.249 13.310 1.00 89.25 230 ALA A C 1
ATOM 1815 O O . ALA A 1 230 ? -15.847 -2.805 14.390 1.00 89.25 230 ALA A O 1
ATOM 1816 N N . TRP A 1 231 ? -15.192 -1.000 13.227 1.00 90.12 231 TRP A N 1
ATOM 1817 C CA . TRP A 1 231 ? -14.893 -0.157 14.378 1.00 90.12 231 TRP A CA 1
ATOM 1818 C C . TRP A 1 231 ? -16.169 0.270 15.125 1.00 90.12 231 TRP A C 1
ATOM 1820 O O . TRP A 1 231 ? -16.206 0.259 16.355 1.00 90.12 231 TRP A O 1
ATOM 1830 N N . ASP A 1 232 ? -17.237 0.586 14.389 1.00 87.62 232 ASP A N 1
ATOM 1831 C CA . ASP A 1 232 ? -18.552 0.955 14.922 1.00 87.62 232 ASP A CA 1
ATOM 1832 C C . ASP A 1 232 ? -19.225 -0.237 15.620 1.00 87.62 232 ASP A C 1
ATOM 1834 O O . ASP A 1 232 ? -19.751 -0.092 16.727 1.00 87.62 232 ASP A O 1
ATOM 1838 N N . PHE A 1 233 ? -19.123 -1.436 15.031 1.00 88.50 233 PHE A N 1
ATOM 1839 C CA . PHE A 1 233 ? -19.583 -2.683 15.642 1.00 88.50 233 PHE A CA 1
ATOM 1840 C C . PHE A 1 233 ? -18.870 -2.965 16.960 1.00 88.50 233 PHE A C 1
ATOM 1842 O O . PHE A 1 233 ? -19.527 -3.276 17.948 1.00 88.50 233 PHE A O 1
ATOM 1849 N N . TYR A 1 234 ? -17.545 -2.819 17.004 1.00 88.44 234 TYR A N 1
ATOM 1850 C CA . TYR A 1 234 ? -16.787 -3.040 18.235 1.00 88.44 234 TYR A CA 1
ATOM 1851 C C . TYR A 1 234 ? -17.171 -2.040 19.340 1.00 88.44 234 TYR A C 1
ATOM 1853 O O . TYR A 1 234 ? -17.188 -2.393 20.517 1.00 88.44 234 TYR A O 1
ATOM 1861 N N . ASN A 1 235 ? -17.508 -0.798 18.976 1.00 86.00 235 ASN A N 1
ATOM 1862 C CA . ASN A 1 235 ? -17.882 0.223 19.952 1.00 86.00 235 ASN A CA 1
ATOM 1863 C C . ASN A 1 235 ? -19.307 0.054 20.505 1.00 86.00 235 ASN A C 1
ATOM 1865 O O . ASN A 1 235 ? -19.520 0.252 21.702 1.00 86.00 235 ASN A O 1
ATOM 1869 N N . HIS A 1 236 ? -20.279 -0.251 19.639 1.00 83.94 236 HIS A N 1
ATOM 1870 C CA . HIS A 1 236 ? -21.706 -0.219 19.986 1.00 83.94 236 HIS A CA 1
ATOM 1871 C C . HIS A 1 236 ? -22.367 -1.605 20.023 1.00 83.94 236 HIS A C 1
ATOM 1873 O O . HIS A 1 236 ? -23.334 -1.795 20.756 1.00 83.94 236 HIS A O 1
ATOM 1879 N N . GLY A 1 237 ? -21.885 -2.571 19.235 1.00 80.94 237 GLY A N 1
ATOM 1880 C CA . GLY A 1 237 ? -22.458 -3.919 19.129 1.00 80.94 237 GLY A CA 1
ATOM 1881 C C . GLY A 1 237 ? -23.816 -3.994 18.417 1.00 80.94 237 GLY A C 1
ATOM 1882 O O . GLY A 1 237 ? -24.485 -5.023 18.480 1.00 80.94 237 GLY A O 1
ATOM 1883 N N . ILE A 1 238 ? -24.259 -2.921 17.750 1.00 81.62 238 ILE A N 1
ATOM 1884 C CA . ILE A 1 238 ? -25.620 -2.815 17.198 1.00 81.62 238 ILE A CA 1
ATOM 1885 C C . ILE A 1 238 ? -25.648 -3.237 15.722 1.00 81.62 238 ILE A C 1
ATOM 1887 O O . ILE A 1 238 ? -25.269 -2.478 14.833 1.00 81.62 238 ILE A O 1
ATOM 1891 N N . VAL A 1 239 ? -26.185 -4.429 15.445 1.00 79.00 239 VAL A N 1
ATOM 1892 C CA . VAL A 1 239 ? -26.292 -4.989 14.079 1.00 79.00 239 VAL A CA 1
ATOM 1893 C C . VAL A 1 239 ? -27.223 -4.168 13.178 1.00 79.00 239 VAL A C 1
ATOM 1895 O O . VAL A 1 239 ? -26.904 -3.918 12.018 1.00 79.00 239 VAL A O 1
ATOM 1898 N N . ALA A 1 240 ? -28.348 -3.683 13.712 1.00 75.25 240 ALA A N 1
ATOM 1899 C CA . ALA A 1 240 ? -29.313 -2.886 12.949 1.00 75.25 240 ALA A CA 1
ATOM 1900 C C . ALA A 1 240 ? -28.702 -1.593 12.379 1.00 75.25 240 ALA A C 1
ATOM 1902 O O . ALA A 1 240 ? -29.028 -1.188 11.266 1.00 75.25 240 ALA A O 1
ATOM 1903 N N . ALA A 1 241 ? -27.787 -0.969 13.122 1.00 74.31 241 ALA A N 1
ATOM 1904 C CA . ALA A 1 241 ? -27.115 0.250 12.694 1.00 74.31 241 ALA A CA 1
ATOM 1905 C C . ALA A 1 241 ? -26.095 -0.038 11.574 1.00 74.31 241 ALA A C 1
ATOM 1907 O O . ALA A 1 241 ? -25.947 0.731 10.630 1.00 74.31 241 ALA A O 1
ATOM 1908 N N . ILE A 1 242 ? -25.477 -1.221 11.581 1.00 77.38 242 ILE A N 1
ATOM 1909 C CA . ILE A 1 242 ? -24.592 -1.668 10.498 1.00 77.38 242 ILE A CA 1
ATOM 1910 C C . ILE A 1 242 ? -25.359 -1.910 9.195 1.00 77.38 242 ILE A C 1
ATOM 1912 O O . ILE A 1 242 ? -24.884 -1.550 8.117 1.00 77.38 242 ILE A O 1
ATOM 1916 N N . MET A 1 243 ? -26.557 -2.483 9.285 1.00 77.81 243 MET A N 1
ATOM 1917 C CA . MET A 1 243 ? -27.384 -2.736 8.105 1.00 77.81 243 MET A CA 1
ATOM 1918 C C . MET A 1 243 ? -27.929 -1.439 7.501 1.00 77.81 243 MET A C 1
ATOM 1920 O O . MET A 1 243 ? -27.824 -1.225 6.294 1.00 77.81 243 MET A O 1
ATOM 1924 N N . ASN A 1 244 ? -28.483 -0.566 8.345 1.00 75.19 244 ASN A N 1
ATOM 1925 C CA . ASN A 1 244 ? -29.186 0.631 7.889 1.00 75.19 244 ASN A CA 1
ATOM 1926 C C . ASN A 1 244 ? -28.237 1.788 7.558 1.00 75.19 244 ASN A C 1
ATOM 1928 O O . ASN A 1 244 ? -28.395 2.422 6.515 1.00 75.19 244 ASN A O 1
ATOM 1932 N N . ASP A 1 245 ? -27.240 2.039 8.411 1.00 75.19 245 ASP A N 1
ATOM 1933 C CA . ASP A 1 245 ? -26.395 3.233 8.312 1.00 75.19 245 ASP A CA 1
ATOM 1934 C C . ASP A 1 245 ? -25.087 2.935 7.562 1.00 75.19 245 ASP A C 1
ATOM 1936 O O . ASP A 1 245 ? -24.651 3.732 6.732 1.00 75.19 245 ASP A O 1
ATOM 1940 N N . ASN A 1 246 ? -24.481 1.760 7.788 1.00 73.31 246 ASN A N 1
ATOM 1941 C CA . ASN A 1 246 ? -23.251 1.348 7.095 1.00 73.31 246 ASN A CA 1
ATOM 1942 C C . ASN A 1 246 ? -23.505 0.642 5.746 1.00 73.31 246 ASN A C 1
ATOM 1944 O O . ASN A 1 246 ? -22.550 0.387 5.011 1.00 73.31 246 ASN A O 1
ATOM 1948 N N . GLY A 1 247 ? -24.763 0.359 5.385 1.00 73.62 247 GLY A N 1
ATOM 1949 C CA . GLY A 1 247 ? -25.146 -0.155 4.063 1.00 73.62 247 GLY A CA 1
ATOM 1950 C C . GLY A 1 247 ? -24.685 -1.586 3.763 1.00 73.62 247 GLY A C 1
ATOM 1951 O O . GLY A 1 247 ? -24.576 -1.961 2.591 1.00 73.62 247 GLY A O 1
ATOM 1952 N N . LEU A 1 248 ? -24.393 -2.381 4.796 1.00 78.38 248 LEU A N 1
ATOM 1953 C CA . LEU A 1 248 ? -24.009 -3.784 4.647 1.00 78.38 248 LEU A CA 1
ATOM 1954 C C . LEU A 1 248 ? -25.245 -4.686 4.548 1.00 78.38 248 LEU A C 1
ATOM 1956 O O . LEU A 1 248 ? -26.202 -4.554 5.310 1.00 78.38 248 LEU A O 1
ATOM 1960 N N . LYS A 1 249 ? -25.218 -5.630 3.602 1.00 73.88 249 LYS A N 1
ATOM 1961 C CA . LYS A 1 249 ? -26.269 -6.645 3.449 1.00 73.88 249 LYS A CA 1
ATOM 1962 C C . LYS A 1 249 ? -26.093 -7.748 4.489 1.00 73.88 249 LYS A C 1
ATOM 1964 O O . LYS A 1 249 ? -24.965 -8.096 4.829 1.00 73.88 249 LYS A O 1
ATOM 1969 N N . GLN A 1 250 ? -27.204 -8.321 4.943 1.00 70.94 250 GLN A N 1
ATOM 1970 C CA . GLN A 1 250 ? -27.174 -9.535 5.750 1.00 70.94 250 GLN A CA 1
ATOM 1971 C C . GLN A 1 250 ? -26.720 -10.702 4.862 1.00 70.94 250 GLN A C 1
ATOM 1973 O O . GLN A 1 250 ? -27.280 -10.898 3.780 1.00 70.94 250 GLN A O 1
ATOM 1978 N N . GLY A 1 251 ? -25.653 -11.378 5.288 1.00 56.81 251 GLY A N 1
ATOM 1979 C CA . GLY A 1 251 ? -25.161 -12.621 4.692 1.00 56.81 251 GLY A CA 1
ATOM 1980 C C . GLY A 1 251 ? -25.883 -13.834 5.251 1.00 56.81 251 GLY A C 1
ATOM 1981 O O . GLY A 1 251 ? -26.376 -13.736 6.399 1.00 56.81 251 GLY A O 1
#

Secondary structure (DSSP, 8-state):
-HHHHHHHHHHHHHTTSB-TT--B-TTHHHHHHTGGGTTHHHHHHHHHHTTHHHHHTPPPTTSPPPHHHHHHHHHHHHHHH---BPPGGGGGPPPSS---BPPPPPHHHHHHHHHHHHHHHHHHHHHHHHHHHHHHHHH--S-B-TTT--B---SS------SSS--HHHHHHHT----SSB-HHHHTTT--SSS---SS-SSTTB-GGG---GGGS-----SSPBB-HHHHHHHH--HHHHHHTS-PPP-